Protein AF-A0A7Y4TLS6-F1 (afdb_monomer)

Structure (mmCIF, N/CA/C/O backbone):
data_AF-A0A7Y4TLS6-F1
#
_entry.id   AF-A0A7Y4TLS6-F1
#
loop_
_atom_site.group_PDB
_atom_site.id
_atom_site.type_symbol
_atom_site.label_atom_id
_atom_site.label_alt_id
_atom_site.label_comp_id
_atom_site.label_asym_id
_atom_site.label_entity_id
_atom_site.label_seq_id
_atom_site.pdbx_PDB_ins_code
_atom_site.Cartn_x
_atom_site.Cartn_y
_atom_site.Cartn_z
_atom_site.occupancy
_atom_site.B_iso_or_equiv
_atom_site.auth_seq_id
_atom_site.auth_comp_id
_atom_site.auth_asym_id
_atom_site.auth_atom_id
_atom_site.pdbx_PDB_model_num
ATOM 1 N N . MET A 1 1 ? -43.182 18.518 31.797 1.00 64.38 1 MET A N 1
ATOM 2 C CA . MET A 1 1 ? -42.210 17.496 32.244 1.00 64.38 1 MET A CA 1
ATOM 3 C C . MET A 1 1 ? -40.932 17.680 31.449 1.00 64.38 1 MET A C 1
ATOM 5 O O . MET A 1 1 ? -41.026 18.002 30.272 1.00 64.38 1 MET A O 1
ATOM 9 N N . LYS A 1 2 ? -39.762 17.544 32.078 1.00 85.50 2 LYS A N 1
ATOM 10 C CA . LYS A 1 2 ? -38.478 17.560 31.365 1.00 85.50 2 LYS A CA 1
ATOM 11 C C . LYS A 1 2 ? -38.262 16.171 30.755 1.00 85.50 2 LYS A C 1
ATOM 13 O O . LYS A 1 2 ? -38.400 15.190 31.476 1.00 85.50 2 LYS A O 1
ATOM 18 N N . HIS A 1 3 ? -37.995 16.098 29.454 1.00 92.50 3 HIS A N 1
ATOM 19 C CA . HIS A 1 3 ? -37.703 14.835 28.772 1.00 92.50 3 HIS A CA 1
ATOM 20 C C . HIS A 1 3 ? -36.279 14.361 29.079 1.00 92.50 3 HIS A C 1
ATOM 22 O O . HIS A 1 3 ? -35.430 15.150 29.497 1.00 92.50 3 HIS A O 1
ATOM 28 N N . ILE A 1 4 ? -36.027 13.074 28.852 1.00 92.69 4 ILE A N 1
ATOM 29 C CA . ILE A 1 4 ? -34.686 12.496 28.928 1.00 92.69 4 ILE A CA 1
ATOM 30 C C . ILE A 1 4 ? -33.893 12.943 27.694 1.00 92.69 4 ILE A C 1
ATOM 32 O O . ILE A 1 4 ? -34.395 12.864 26.569 1.00 92.69 4 ILE A O 1
ATOM 36 N N . GLU A 1 5 ? -32.662 13.404 27.913 1.00 93.81 5 GLU A N 1
ATOM 37 C CA . GLU A 1 5 ? -31.720 13.708 26.833 1.00 93.81 5 GLU A CA 1
ATOM 38 C C . GLU A 1 5 ? -31.383 12.434 26.048 1.00 93.81 5 GLU A C 1
ATOM 40 O O . GLU A 1 5 ? -31.286 11.339 26.609 1.00 93.81 5 GLU A O 1
ATOM 45 N N . PHE A 1 6 ? -31.215 12.558 24.735 1.00 91.88 6 PHE A N 1
ATOM 46 C CA . PHE A 1 6 ? -31.038 11.399 23.860 1.00 91.88 6 PHE A CA 1
ATOM 47 C C . PHE A 1 6 ? -29.781 10.591 24.212 1.00 91.88 6 PHE A C 1
ATOM 49 O O . PHE A 1 6 ? -29.827 9.363 24.255 1.00 91.88 6 PHE A O 1
ATOM 56 N N . GLU A 1 7 ? -28.690 11.272 24.547 1.00 94.06 7 GLU A N 1
ATOM 57 C CA . GLU A 1 7 ? -27.412 10.691 24.962 1.00 94.06 7 GLU A CA 1
ATOM 58 C C . GLU A 1 7 ? -27.593 9.770 26.169 1.00 94.06 7 GLU A C 1
ATOM 60 O O . GLU A 1 7 ? -27.036 8.677 26.218 1.00 94.06 7 GLU A O 1
ATOM 65 N N . ARG A 1 8 ? -28.457 10.163 27.109 1.00 92.94 8 ARG A N 1
ATOM 66 C CA . ARG A 1 8 ? -28.734 9.382 28.314 1.00 92.94 8 ARG A CA 1
ATOM 67 C C . ARG A 1 8 ? -29.496 8.094 28.003 1.00 92.94 8 ARG A C 1
ATOM 69 O O . ARG A 1 8 ? -29.277 7.074 28.653 1.00 92.94 8 ARG A O 1
ATOM 76 N N . LEU A 1 9 ? -30.364 8.121 26.988 1.00 92.88 9 LEU A N 1
ATOM 77 C CA . LEU A 1 9 ? -31.009 6.912 26.473 1.00 92.88 9 LEU A CA 1
ATOM 78 C C . LEU A 1 9 ? -29.986 5.993 25.792 1.00 92.88 9 LEU A C 1
ATOM 80 O O . LEU A 1 9 ? -30.060 4.786 25.984 1.00 92.88 9 LEU A O 1
ATOM 84 N N . VAL A 1 10 ? -29.015 6.531 25.049 1.00 93.19 10 VAL A N 1
ATOM 85 C CA . VAL A 1 10 ? -27.941 5.728 24.433 1.00 93.19 10 VAL A CA 1
ATOM 86 C C . VAL A 1 10 ? -27.052 5.078 25.498 1.00 93.19 10 VAL A C 1
ATOM 88 O O . VAL A 1 10 ? -26.819 3.873 25.437 1.00 93.19 10 VAL A O 1
ATOM 91 N N . GLU A 1 11 ? -26.634 5.825 26.524 1.00 93.44 11 GLU A N 1
ATOM 92 C CA . GLU A 1 11 ? -25.827 5.305 27.641 1.00 93.44 11 GLU A CA 1
ATOM 93 C C . GLU A 1 11 ? -26.503 4.127 28.367 1.00 93.44 11 GLU A C 1
ATOM 95 O O . GLU A 1 11 ? -25.822 3.188 28.796 1.00 93.44 11 GLU A O 1
ATOM 100 N N . LYS A 1 12 ? -27.843 4.142 28.466 1.00 91.81 12 LYS A N 1
ATOM 101 C CA . LYS A 1 12 ? -28.637 3.014 28.978 1.00 91.81 12 LYS A CA 1
ATOM 102 C C . LYS A 1 12 ? -28.452 1.756 28.124 1.00 91.81 12 LYS A C 1
ATOM 104 O O . LYS A 1 12 ? -28.185 0.689 28.676 1.00 91.81 12 LYS A O 1
ATOM 109 N N . PHE A 1 13 ? -28.559 1.860 26.797 1.00 90.06 13 PHE A N 1
ATOM 110 C CA . PHE A 1 13 ? -28.392 0.713 25.891 1.00 90.06 13 PHE A CA 1
ATOM 111 C C . PHE A 1 13 ? -26.941 0.215 25.811 1.00 90.06 13 PHE A C 1
ATOM 113 O O . PHE A 1 13 ? -26.718 -0.990 25.711 1.00 90.06 13 PHE A O 1
ATOM 120 N N . GLU A 1 14 ? -25.955 1.103 25.961 1.00 89.19 14 GLU A N 1
ATOM 121 C CA . GLU A 1 14 ? -24.532 0.741 26.063 1.00 89.19 14 GLU A CA 1
ATOM 122 C C . GLU A 1 14 ? -24.141 0.125 27.424 1.00 89.19 14 GLU A C 1
ATOM 124 O O . GLU A 1 14 ? -22.986 -0.257 27.613 1.00 89.19 14 GLU A O 1
ATOM 129 N N . ARG A 1 15 ? -25.078 0.013 28.381 1.00 88.44 15 ARG A N 1
ATOM 130 C CA . ARG A 1 15 ? -24.851 -0.486 29.754 1.00 88.44 15 ARG A CA 1
ATOM 131 C C . ARG A 1 15 ? -23.808 0.323 30.540 1.00 88.44 15 ARG A C 1
ATOM 133 O O . ARG A 1 15 ? -23.025 -0.238 31.304 1.00 88.44 15 ARG A O 1
ATOM 140 N N . ARG A 1 16 ? -23.795 1.647 30.357 1.00 92.00 16 ARG A N 1
ATOM 141 C CA . ARG A 1 16 ? -22.843 2.571 31.014 1.00 92.00 16 ARG A CA 1
ATOM 142 C C . ARG A 1 16 ? -23.422 3.292 32.231 1.00 92.00 16 ARG A C 1
ATOM 144 O O . ARG A 1 16 ? -22.686 3.985 32.926 1.00 92.00 16 ARG A O 1
ATOM 151 N N . LEU A 1 17 ? -24.718 3.127 32.479 1.00 92.75 17 LEU A N 1
ATOM 152 C CA . LEU A 1 17 ? -25.426 3.687 33.627 1.00 92.75 17 LEU A CA 1
ATOM 153 C C . LEU A 1 17 ? -25.441 2.714 34.806 1.00 92.75 17 LEU A C 1
ATOM 155 O O . LEU A 1 17 ? -25.486 1.498 34.615 1.00 92.75 17 LEU A O 1
ATOM 159 N N . SER A 1 18 ? -25.463 3.258 36.021 1.00 94.25 18 SER A N 1
ATOM 160 C CA . SER A 1 18 ? -25.713 2.485 37.239 1.00 94.25 18 SER A CA 1
ATOM 161 C C . SER A 1 18 ? -27.153 1.957 37.297 1.00 94.25 18 SER A C 1
ATOM 163 O O . SER A 1 18 ? -28.055 2.467 36.628 1.00 94.25 18 SER A O 1
ATOM 165 N N . ASP A 1 19 ? -27.397 0.953 38.141 1.00 91.88 19 ASP A N 1
ATOM 166 C CA . ASP A 1 19 ? -28.737 0.376 38.332 1.00 91.88 19 ASP A CA 1
ATOM 167 C C . ASP A 1 19 ? -29.761 1.416 38.811 1.00 91.88 19 ASP A C 1
ATOM 169 O O . ASP A 1 19 ? -30.921 1.388 38.399 1.00 91.88 19 ASP A O 1
ATOM 173 N N . GLN A 1 20 ? -29.321 2.374 39.634 1.00 92.19 20 GLN A N 1
ATOM 174 C CA . GLN A 1 20 ? -30.164 3.467 40.110 1.00 92.19 20 GLN A CA 1
ATOM 175 C C . GLN A 1 20 ? -30.588 4.392 38.960 1.00 92.19 20 GLN A C 1
ATOM 177 O O . GLN A 1 20 ? -31.776 4.652 38.784 1.00 92.19 20 GLN A O 1
ATOM 182 N N . GLU A 1 21 ? -29.635 4.848 38.144 1.00 92.44 21 GLU A N 1
ATOM 183 C CA . GLU A 1 21 ? -2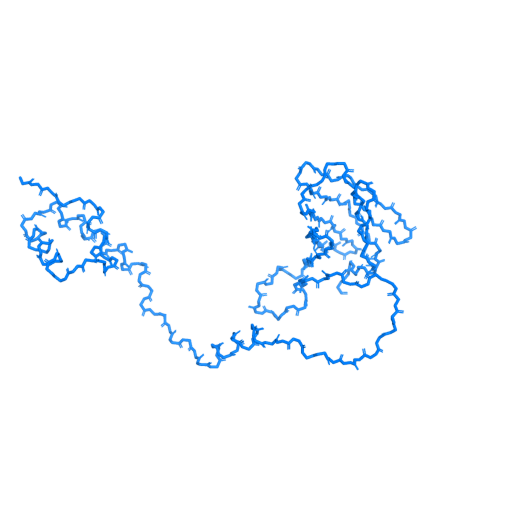9.907 5.723 36.993 1.00 92.44 21 GLU A CA 1
ATOM 184 C C . GLU A 1 21 ? -30.781 5.021 35.943 1.00 92.44 21 GLU A C 1
ATOM 186 O O . GLU A 1 21 ? -31.657 5.637 35.335 1.00 92.44 21 GLU A O 1
ATOM 191 N N . ASN A 1 22 ? -30.585 3.713 35.757 1.00 92.44 22 ASN A N 1
ATOM 192 C CA . ASN A 1 22 ? -31.433 2.902 34.891 1.00 92.44 22 ASN A CA 1
ATOM 193 C C . ASN A 1 22 ? -32.883 2.864 35.374 1.00 92.44 22 ASN A C 1
ATOM 195 O O . ASN A 1 22 ? -33.785 3.039 34.551 1.00 92.44 22 ASN A O 1
ATOM 199 N N . GLY A 1 23 ? -33.094 2.676 36.681 1.00 91.81 23 GLY A N 1
ATOM 200 C CA . GLY A 1 23 ? -34.421 2.663 37.291 1.00 91.81 23 GLY A CA 1
ATOM 201 C C . GLY A 1 23 ? -35.148 4.004 37.169 1.00 91.81 23 GLY A C 1
ATOM 202 O O . GLY A 1 23 ? -36.343 4.027 36.879 1.00 91.81 23 GLY A O 1
ATOM 203 N N . GLU A 1 24 ? -34.434 5.124 37.314 1.00 93.75 24 GLU A N 1
ATOM 204 C CA . GLU A 1 24 ? -34.998 6.471 37.126 1.00 93.75 24 GLU A CA 1
ATOM 205 C C . GLU A 1 24 ? -35.467 6.704 35.680 1.00 93.75 24 GLU A C 1
ATOM 207 O O . GLU A 1 24 ? -36.546 7.256 35.445 1.00 93.75 24 GLU A O 1
ATOM 212 N N . ILE A 1 25 ? -34.688 6.237 34.701 1.00 94.38 25 ILE A N 1
ATOM 213 C CA . ILE A 1 25 ? -35.050 6.309 33.280 1.00 94.38 25 ILE A CA 1
ATOM 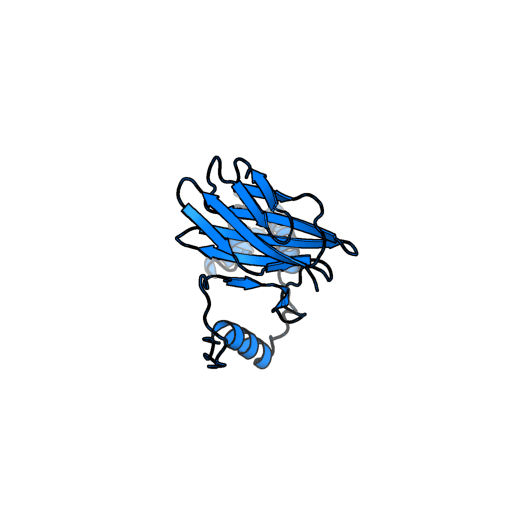214 C C . ILE A 1 25 ? -36.259 5.420 32.970 1.00 94.38 25 ILE A C 1
ATOM 216 O O . ILE A 1 25 ? -37.163 5.862 32.261 1.00 94.38 25 ILE A O 1
ATOM 220 N N . ASP A 1 26 ? -36.306 4.201 33.510 1.00 94.50 26 ASP A N 1
ATOM 221 C CA . ASP A 1 26 ? -37.420 3.270 33.284 1.00 94.50 26 ASP A CA 1
ATOM 222 C C . ASP A 1 26 ? -38.729 3.793 33.885 1.00 94.50 26 ASP A C 1
ATOM 224 O O . ASP A 1 26 ? -39.773 3.742 33.231 1.00 94.50 26 ASP A O 1
ATOM 228 N N . ALA A 1 27 ? -38.666 4.378 35.085 1.00 94.31 27 ALA A N 1
ATOM 229 C CA . ALA A 1 27 ? -39.810 5.035 35.709 1.00 94.31 27 ALA A CA 1
ATOM 230 C C . ALA A 1 27 ? -40.333 6.197 34.849 1.00 94.31 27 ALA A C 1
ATOM 232 O O . ALA A 1 27 ? -41.534 6.307 34.612 1.00 94.31 27 ALA A O 1
ATOM 233 N N . HIS A 1 28 ? -39.439 7.030 34.308 1.00 94.81 28 HIS A N 1
ATOM 234 C CA . HIS A 1 28 ? -39.843 8.128 33.431 1.00 94.81 28 HIS A CA 1
ATOM 235 C C . HIS A 1 28 ? -40.432 7.639 32.099 1.00 94.81 28 HIS A C 1
ATOM 237 O O . HIS A 1 28 ? -41.414 8.201 31.619 1.00 94.81 28 HIS A O 1
ATOM 243 N N . ILE A 1 29 ? -39.850 6.606 31.482 1.00 95.56 29 ILE A N 1
ATOM 244 C CA . ILE A 1 29 ? -40.359 6.022 30.231 1.00 95.56 29 ILE A CA 1
ATOM 245 C C . ILE A 1 29 ? -41.771 5.453 30.422 1.00 95.56 29 ILE A C 1
ATOM 247 O O . ILE A 1 29 ? -42.602 5.594 29.525 1.00 95.56 29 ILE A O 1
ATOM 251 N N . ALA A 1 30 ? -42.064 4.866 31.586 1.00 94.19 30 ALA A N 1
ATOM 252 C CA . ALA A 1 30 ? -43.397 4.362 31.909 1.00 94.19 30 ALA A CA 1
ATOM 253 C C . ALA A 1 30 ? -44.468 5.471 31.954 1.00 94.19 30 ALA A C 1
ATOM 255 O O . ALA A 1 30 ? -45.638 5.209 31.679 1.00 94.19 30 ALA A O 1
ATOM 256 N N . GLU A 1 31 ? -44.072 6.709 32.264 1.00 94.75 31 GLU A N 1
ATOM 257 C CA . GLU A 1 31 ? -44.973 7.861 32.389 1.00 94.75 31 GLU A CA 1
ATOM 258 C C . GLU A 1 31 ? -44.961 8.792 31.161 1.00 94.75 31 GLU A C 1
ATOM 260 O O . GLU A 1 31 ? -45.908 9.554 30.953 1.00 94.75 31 GLU A O 1
ATOM 265 N N . CYS A 1 32 ? -43.915 8.750 30.326 1.00 96.06 32 CYS A N 1
ATOM 266 C CA . CYS A 1 32 ? -43.735 9.645 29.182 1.00 96.06 32 CYS A CA 1
ATOM 267 C C . CYS A 1 32 ? -43.746 8.893 27.841 1.00 96.06 32 CYS A C 1
ATOM 269 O O . CYS A 1 32 ? -42.750 8.285 27.438 1.00 96.06 32 CYS A O 1
ATOM 271 N N . SER A 1 33 ? -44.844 9.034 27.089 1.00 93.44 33 SER A N 1
ATOM 272 C CA . SER A 1 33 ? -45.032 8.409 25.769 1.00 93.44 33 SER A CA 1
ATOM 273 C C . SER A 1 33 ? -43.924 8.743 24.768 1.00 93.44 33 SER A C 1
ATOM 275 O O . SER A 1 33 ? -43.478 7.871 24.026 1.00 93.44 33 SER A O 1
ATOM 277 N N . ASP A 1 34 ? -43.446 9.988 24.757 1.00 93.38 34 ASP A N 1
ATOM 278 C CA . ASP A 1 34 ? -42.450 10.446 23.782 1.00 93.38 34 ASP A CA 1
ATOM 279 C C . ASP A 1 34 ? -41.080 9.810 24.038 1.00 93.38 34 ASP A C 1
ATOM 281 O O . ASP A 1 34 ? -40.394 9.380 23.106 1.00 93.38 34 ASP A O 1
ATOM 285 N N . CYS A 1 35 ? -40.692 9.713 25.312 1.00 94.81 35 CYS A N 1
ATOM 286 C CA . CYS A 1 35 ? -39.481 9.014 25.730 1.00 94.81 35 CYS A CA 1
ATOM 287 C C . CYS A 1 35 ? -39.611 7.504 25.489 1.00 94.81 35 CYS A C 1
ATOM 289 O O . CYS A 1 35 ? -38.646 6.887 25.039 1.00 94.81 35 CYS A O 1
ATOM 291 N N . GLY A 1 36 ? -40.804 6.930 25.681 1.00 94.06 36 GLY A N 1
ATOM 292 C CA . GLY A 1 36 ? -41.096 5.538 25.336 1.00 94.06 36 GLY A CA 1
ATOM 293 C C . GLY A 1 36 ? -40.934 5.234 23.848 1.00 94.06 36 GLY A C 1
ATOM 294 O O . GLY A 1 36 ? -40.255 4.275 23.494 1.00 94.06 36 GLY A O 1
ATOM 295 N N . ILE A 1 37 ? -41.454 6.088 22.961 1.00 94.44 37 ILE A N 1
ATOM 296 C CA . ILE A 1 37 ? -41.288 5.924 21.506 1.00 94.44 37 ILE A CA 1
ATOM 297 C C . ILE A 1 37 ? -39.807 6.009 21.108 1.00 94.44 37 ILE A C 1
ATOM 299 O O . ILE A 1 37 ? -39.338 5.210 20.295 1.00 94.44 37 ILE A O 1
ATOM 303 N N . LYS A 1 38 ? -39.052 6.967 21.663 1.00 93.19 38 LYS A N 1
ATOM 304 C CA . LYS A 1 38 ? -37.608 7.099 21.392 1.00 93.19 38 LYS A CA 1
ATOM 305 C C . LYS A 1 38 ? -36.819 5.891 21.901 1.00 93.19 38 LYS A C 1
ATOM 307 O O . LYS A 1 38 ? -35.953 5.394 21.187 1.00 93.19 38 LYS A O 1
ATOM 312 N N . SER A 1 39 ? -37.139 5.411 23.101 1.00 94.25 39 SER A N 1
ATOM 313 C CA . SER A 1 39 ? -36.513 4.229 23.696 1.00 94.25 39 SER A CA 1
ATOM 314 C C . SER A 1 39 ? -36.799 2.964 22.884 1.00 94.25 39 SER A C 1
ATOM 316 O O . SER A 1 39 ? -35.869 2.216 22.603 1.00 94.25 39 SER A O 1
ATOM 318 N N . ALA A 1 40 ? -38.034 2.768 22.410 1.00 93.31 40 ALA A N 1
ATOM 319 C CA . ALA A 1 40 ? -38.391 1.632 21.558 1.00 93.31 40 ALA A CA 1
ATOM 320 C C . ALA A 1 40 ? -37.593 1.619 20.242 1.00 93.31 40 ALA A C 1
ATOM 322 O O . ALA A 1 40 ? -37.026 0.596 19.875 1.00 93.31 40 ALA A O 1
ATOM 323 N N . LYS A 1 41 ? -37.451 2.775 19.577 1.00 92.31 41 LYS A N 1
ATOM 324 C CA . LYS A 1 41 ? -36.628 2.890 18.357 1.00 92.31 41 LYS A CA 1
ATOM 325 C C . LYS A 1 41 ? -35.156 2.557 18.600 1.00 92.31 41 LYS A C 1
ATOM 327 O O . LYS A 1 41 ? -34.518 1.941 17.751 1.00 92.31 41 LYS A O 1
ATOM 332 N N . LEU A 1 42 ? -34.611 2.986 19.739 1.00 91.88 42 LEU A N 1
ATOM 333 C CA . LEU A 1 42 ? -33.250 2.627 20.138 1.00 91.88 42 LEU A CA 1
ATOM 334 C C . LEU A 1 42 ? -33.142 1.127 20.432 1.00 91.88 42 LEU A C 1
ATOM 336 O O . LEU A 1 42 ? -32.184 0.507 19.989 1.00 91.88 42 LEU A O 1
ATOM 340 N N . ALA A 1 43 ? -34.132 0.530 21.099 1.00 90.12 43 ALA A N 1
ATOM 341 C CA . ALA A 1 43 ? -34.162 -0.908 21.347 1.00 90.12 43 ALA A CA 1
ATOM 342 C C . ALA A 1 43 ? -34.131 -1.716 20.044 1.00 90.12 43 ALA A C 1
ATOM 344 O O . ALA A 1 43 ? -33.343 -2.652 19.942 1.00 90.12 43 ALA A O 1
ATOM 345 N N . A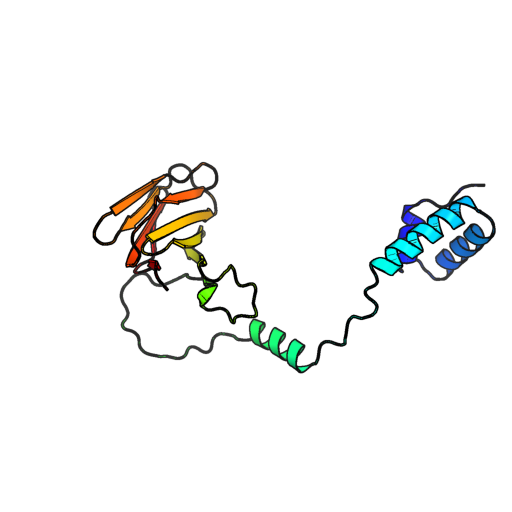SP A 1 44 ? -34.913 -1.316 19.039 1.00 87.69 44 ASP A N 1
ATOM 346 C CA . ASP A 1 44 ? -34.918 -1.957 17.719 1.00 87.69 44 ASP A CA 1
ATOM 347 C C . ASP A 1 44 ? -33.554 -1.836 17.021 1.00 87.69 44 ASP A C 1
ATOM 349 O O . ASP A 1 44 ? -33.029 -2.816 16.489 1.00 87.69 44 ASP A O 1
ATOM 353 N N . PHE A 1 45 ? -32.941 -0.647 17.059 1.00 87.12 45 PHE A N 1
ATOM 354 C CA . PHE A 1 45 ? -31.609 -0.419 16.492 1.00 87.12 45 PHE A CA 1
ATOM 355 C C . PHE A 1 45 ? -30.538 -1.276 17.180 1.00 87.12 45 PHE A C 1
ATOM 357 O O . PHE A 1 45 ? -29.763 -1.964 16.512 1.00 87.12 45 PHE A O 1
ATOM 364 N N . PHE A 1 46 ? -30.512 -1.280 18.515 1.00 85.12 46 PHE A N 1
ATOM 365 C CA . PHE A 1 46 ? -29.539 -2.060 19.272 1.00 85.12 46 PHE A CA 1
ATOM 366 C C . PHE A 1 46 ? -29.770 -3.563 19.118 1.00 85.12 46 PHE A C 1
ATOM 368 O O . PHE A 1 46 ? -28.795 -4.300 19.016 1.00 85.12 46 PHE A O 1
ATOM 375 N N . ALA A 1 47 ? -31.019 -4.020 19.003 1.00 82.25 47 ALA A N 1
ATOM 376 C CA . ALA A 1 47 ? -31.334 -5.414 18.700 1.00 82.25 47 ALA A CA 1
ATOM 377 C C . ALA A 1 47 ? -30.804 -5.862 17.327 1.00 82.25 47 ALA A C 1
ATOM 379 O O . ALA A 1 47 ? -30.446 -7.025 17.177 1.00 82.25 47 ALA A O 1
ATOM 380 N N . TYR A 1 48 ? -30.718 -4.955 16.346 1.00 76.06 48 TYR A N 1
ATOM 381 C CA . TYR A 1 48 ? -30.097 -5.239 15.048 1.00 76.06 48 TYR A CA 1
ATOM 382 C C . TYR A 1 48 ? -28.561 -5.284 15.126 1.00 76.06 48 TYR A C 1
ATOM 384 O O . TYR A 1 48 ? -27.923 -6.040 14.397 1.00 76.06 48 TYR A O 1
ATOM 392 N N . SER A 1 49 ? -27.958 -4.479 16.007 1.00 72.56 49 SER A N 1
ATOM 393 C CA . SER A 1 49 ? -26.501 -4.457 16.227 1.00 72.56 49 SER A CA 1
ATOM 394 C C . SER A 1 49 ? -25.993 -5.568 17.150 1.00 72.56 49 SER A C 1
ATOM 396 O O . SER A 1 49 ? -24.830 -5.960 17.071 1.00 72.56 49 SER A O 1
ATOM 398 N N . ASP A 1 50 ? -26.859 -6.071 18.030 1.00 68.25 50 ASP A N 1
ATOM 399 C CA . ASP A 1 50 ? -26.573 -7.164 18.947 1.00 68.25 50 ASP A CA 1
ATOM 400 C C . ASP A 1 50 ? -26.641 -8.466 18.143 1.00 68.25 50 ASP A C 1
ATOM 402 O O . ASP A 1 50 ? -27.687 -9.106 18.024 1.00 68.25 50 ASP A O 1
ATOM 406 N N . ILE A 1 51 ? -25.519 -8.817 17.510 1.00 60.81 51 ILE A N 1
ATOM 407 C CA . ILE A 1 51 ? -25.328 -10.091 16.814 1.00 60.81 51 ILE A CA 1
ATOM 408 C C . ILE A 1 51 ? -25.380 -11.192 17.885 1.00 60.81 51 ILE A C 1
ATOM 410 O O . ILE A 1 51 ? -24.362 -11.614 18.428 1.00 60.81 51 ILE A O 1
ATOM 414 N N . LYS A 1 52 ? -26.593 -11.629 18.232 1.00 57.47 52 LYS A N 1
ATOM 415 C CA . LYS A 1 52 ? -26.847 -12.631 19.280 1.00 57.47 52 LYS A CA 1
ATOM 416 C C . LYS A 1 52 ? -26.321 -14.026 18.938 1.00 57.47 52 LYS A C 1
ATOM 418 O O . LYS A 1 52 ? -26.175 -14.840 19.843 1.00 57.47 52 LYS A O 1
ATOM 423 N N . ASP A 1 53 ? -25.956 -14.253 17.680 1.00 54.62 53 ASP A N 1
ATOM 424 C CA . ASP A 1 53 ? -25.364 -15.496 17.182 1.00 54.62 53 ASP A CA 1
ATOM 425 C C . ASP A 1 53 ? -23.879 -15.333 16.840 1.00 54.62 53 ASP A C 1
ATOM 427 O O . ASP A 1 53 ? -23.393 -15.791 15.806 1.00 54.62 53 ASP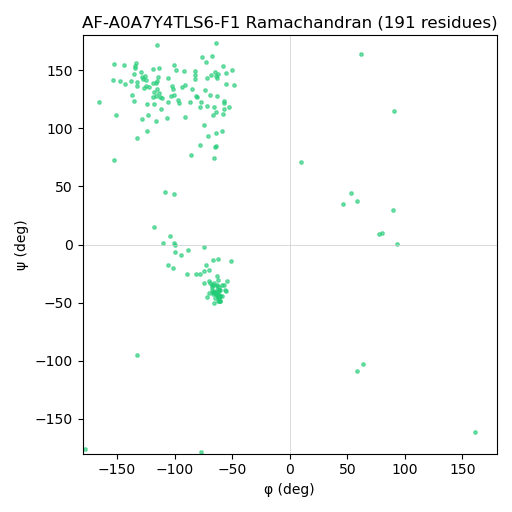 A O 1
ATOM 431 N N . LEU A 1 54 ? -23.111 -14.684 17.717 1.00 58.00 54 LEU A N 1
ATOM 432 C CA . LEU A 1 54 ? -21.670 -14.909 17.709 1.00 58.00 54 LEU A CA 1
ATOM 433 C C . LEU A 1 54 ? -21.420 -16.316 18.258 1.00 58.00 54 LEU A C 1
ATOM 435 O O . LEU A 1 54 ? -21.334 -16.528 19.471 1.00 58.00 54 LEU A O 1
ATOM 439 N N . GLU A 1 55 ? -21.336 -17.292 17.351 1.00 61.44 55 GLU A N 1
ATOM 440 C CA . GLU A 1 55 ? -20.856 -18.629 17.681 1.00 61.44 55 GLU A CA 1
ATOM 441 C C . GLU A 1 55 ? -19.553 -18.514 18.479 1.00 61.44 55 GLU A C 1
ATOM 443 O O . GLU A 1 55 ? -18.667 -17.707 18.171 1.00 61.44 55 GLU A O 1
ATOM 448 N N . ARG A 1 56 ? -19.421 -19.331 19.531 1.00 56.34 56 ARG A N 1
ATOM 449 C CA . ARG A 1 56 ? -18.155 -19.421 20.257 1.00 56.34 56 ARG A CA 1
ATOM 450 C C . ARG A 1 56 ? -17.079 -19.832 19.267 1.00 56.34 56 ARG A C 1
ATOM 452 O O . ARG A 1 56 ? -17.070 -20.974 18.814 1.00 56.34 56 ARG A O 1
ATOM 459 N N . VAL A 1 57 ? -16.154 -18.914 18.997 1.00 61.78 57 VAL A N 1
ATOM 460 C CA . VAL A 1 57 ? -14.974 -19.192 18.182 1.00 61.78 57 VAL A CA 1
ATOM 461 C C . VAL A 1 57 ? -14.280 -20.422 18.778 1.00 61.78 57 VAL A C 1
ATOM 463 O O . VAL A 1 57 ? -13.892 -20.386 19.954 1.00 61.78 57 VAL A O 1
ATOM 466 N N . PRO A 1 58 ? -14.159 -21.533 18.027 1.00 77.19 58 PRO A N 1
ATOM 467 C CA . PRO A 1 58 ? -13.525 -22.737 18.535 1.00 77.19 58 PRO A CA 1
ATOM 468 C C . PRO A 1 58 ? -12.120 -22.412 19.034 1.00 77.19 58 PRO A C 1
ATOM 470 O O . PRO A 1 58 ? -11.377 -21.692 18.369 1.00 77.19 58 PRO A O 1
ATOM 473 N N . GLN A 1 59 ? -11.721 -22.966 20.182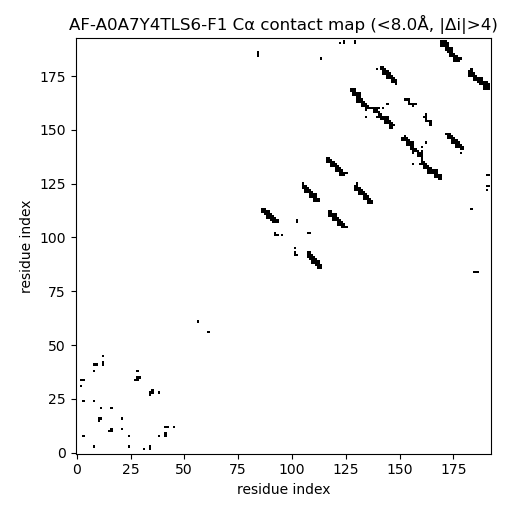 1.00 71.12 59 GLN A N 1
ATOM 474 C CA . GLN A 1 59 ? -10.405 -22.673 20.768 1.00 71.12 59 GLN A CA 1
ATOM 475 C C . GLN A 1 59 ? -9.249 -22.929 19.793 1.00 71.12 59 GLN A C 1
ATOM 477 O O . GLN A 1 59 ? -8.252 -22.217 19.839 1.00 71.12 59 GLN A O 1
ATOM 482 N N . ALA A 1 60 ? -9.396 -23.895 18.883 1.00 70.56 60 ALA A N 1
ATOM 483 C CA . ALA A 1 60 ? -8.423 -24.166 17.830 1.00 70.56 60 ALA A CA 1
ATOM 484 C C . ALA A 1 60 ? -8.249 -22.989 16.850 1.00 70.56 60 ALA A C 1
ATOM 486 O O . ALA A 1 60 ? -7.133 -22.728 16.413 1.00 70.56 60 ALA A O 1
ATOM 487 N N . VAL A 1 61 ? -9.319 -22.246 16.547 1.00 69.44 61 VAL A N 1
ATOM 488 C CA . VAL A 1 61 ? -9.276 -21.049 15.692 1.00 69.44 61 VAL A CA 1
ATOM 489 C C . VAL A 1 61 ? -8.589 -19.904 16.433 1.00 69.44 61 VAL A C 1
ATOM 491 O O . VAL A 1 61 ? -7.677 -19.291 15.890 1.00 69.44 61 VAL A O 1
ATOM 494 N N . THR A 1 62 ? -8.929 -19.676 17.706 1.00 73.81 62 THR A N 1
ATOM 495 C CA . THR A 1 62 ? -8.255 -18.666 18.541 1.00 73.81 62 THR A CA 1
ATOM 496 C C . THR A 1 62 ? -6.767 -18.977 18.714 1.00 73.81 62 THR A C 1
ATOM 498 O O . THR A 1 62 ? -5.929 -18.091 18.573 1.00 73.81 62 THR A O 1
ATOM 501 N N . ALA A 1 63 ? -6.419 -20.241 18.969 1.00 69.44 63 ALA A N 1
ATOM 502 C CA . ALA A 1 63 ? -5.034 -20.695 19.062 1.00 69.44 63 ALA A CA 1
ATOM 503 C C . ALA A 1 63 ? -4.304 -20.602 17.714 1.00 69.44 63 ALA A C 1
ATOM 505 O O . ALA A 1 63 ? -3.122 -20.276 17.688 1.00 69.44 63 ALA A O 1
ATOM 506 N N . GLY A 1 64 ? -4.995 -20.846 16.597 1.00 67.75 64 GLY A N 1
ATOM 507 C CA . GLY A 1 64 ? -4.471 -20.649 15.246 1.00 67.75 64 GLY A CA 1
ATOM 508 C C . GLY A 1 64 ? -4.124 -19.187 14.975 1.00 67.75 64 GLY A C 1
ATOM 509 O O . GLY A 1 64 ? -3.001 -18.895 14.579 1.00 67.75 64 GLY A O 1
ATOM 510 N N . ILE A 1 65 ? -5.043 -18.271 15.288 1.00 68.06 65 ILE A N 1
ATOM 511 C CA . ILE A 1 65 ? -4.831 -16.822 15.164 1.00 68.06 65 ILE A CA 1
ATOM 512 C C . ILE A 1 65 ? -3.668 -16.378 16.056 1.00 68.06 65 ILE A C 1
ATOM 514 O O . ILE A 1 65 ? -2.744 -15.720 15.587 1.00 68.06 65 ILE A O 1
ATOM 518 N N . LEU A 1 66 ? -3.652 -16.789 17.327 1.00 71.69 66 LEU A N 1
ATOM 519 C CA . LEU A 1 66 ? -2.544 -16.471 18.229 1.00 71.69 66 LEU A CA 1
ATOM 520 C C . LEU A 1 66 ? -1.217 -17.048 17.727 1.00 71.69 66 LEU A C 1
ATOM 522 O O . LEU A 1 66 ? -0.215 -16.349 17.788 1.00 71.69 66 LEU A O 1
ATOM 526 N N . ASN A 1 67 ? -1.199 -18.260 17.169 1.00 67.94 67 ASN A N 1
ATOM 527 C CA . ASN A 1 67 ? -0.002 -18.847 16.567 1.00 67.94 67 ASN A CA 1
ATOM 528 C C . ASN A 1 67 ? 0.472 -18.087 15.325 1.00 67.94 67 ASN A C 1
ATOM 530 O O . ASN A 1 67 ? 1.676 -18.017 15.112 1.00 67.94 67 ASN A O 1
ATOM 534 N N . ILE A 1 68 ? -0.418 -17.502 14.520 1.00 65.00 68 ILE A N 1
ATOM 535 C CA . ILE A 1 68 ? -0.023 -16.645 13.390 1.00 65.00 68 ILE A CA 1
ATOM 536 C C . ILE A 1 68 ? 0.739 -15.417 13.908 1.00 65.00 68 ILE A C 1
ATOM 538 O O . ILE A 1 68 ? 1.825 -15.123 13.418 1.00 65.00 68 ILE A O 1
ATOM 542 N N . TYR A 1 69 ? 0.245 -14.769 14.966 1.00 60.41 69 TYR A N 1
ATOM 543 C CA . TYR A 1 69 ? 0.905 -13.600 15.563 1.00 60.41 69 TYR A CA 1
ATOM 544 C C . TYR A 1 69 ? 2.112 -13.942 16.458 1.00 60.41 69 TYR A C 1
ATOM 546 O O . TYR A 1 69 ? 3.002 -13.113 16.639 1.00 60.41 69 TYR A O 1
ATOM 554 N N . GLN A 1 70 ? 2.160 -15.148 17.030 1.00 54.22 70 GLN A N 1
ATOM 555 C CA . GLN A 1 70 ? 3.241 -15.620 17.907 1.00 54.22 70 GLN A CA 1
ATOM 556 C C . GLN A 1 70 ? 4.325 -16.408 17.169 1.00 54.22 70 GLN A C 1
ATOM 558 O O . GLN A 1 70 ? 5.371 -16.691 17.762 1.00 54.22 70 GLN A O 1
ATOM 563 N N . ARG A 1 71 ? 4.123 -16.744 15.887 1.00 48.12 71 ARG A N 1
ATOM 564 C CA . ARG A 1 71 ? 5.171 -17.271 15.006 1.00 48.12 71 ARG A CA 1
ATOM 565 C C . ARG A 1 71 ? 6.237 -16.199 14.820 1.00 48.12 71 ARG A C 1
ATOM 567 O O . ARG A 1 71 ? 6.284 -15.470 13.837 1.00 48.12 71 ARG A O 1
ATOM 574 N N . ARG A 1 72 ? 7.166 -16.153 15.771 1.00 45.31 72 ARG A N 1
ATOM 575 C CA . ARG A 1 72 ? 8.518 -15.685 15.507 1.00 45.31 72 ARG A CA 1
ATOM 576 C C . ARG A 1 72 ? 9.045 -16.586 14.386 1.00 45.31 72 ARG A C 1
ATOM 578 O O . ARG A 1 72 ? 9.018 -17.805 14.578 1.00 45.31 72 ARG A O 1
ATOM 585 N N . PRO A 1 73 ? 9.460 -16.048 13.230 1.00 45.75 73 PRO A N 1
ATOM 586 C CA . PRO A 1 73 ? 9.946 -16.884 12.147 1.00 45.75 73 PRO A CA 1
ATOM 587 C C . PRO A 1 73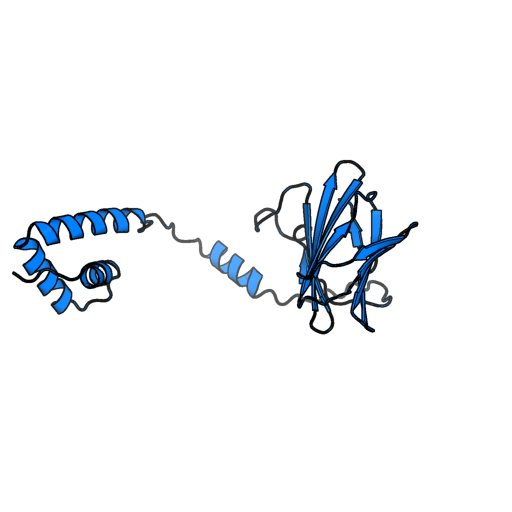 ? 11.116 -17.708 12.681 1.00 45.75 73 PRO A C 1
ATOM 589 O O . PRO A 1 73 ? 12.133 -17.167 13.123 1.00 45.75 73 PRO A O 1
ATOM 592 N N . VAL A 1 74 ? 10.943 -19.029 12.700 1.00 45.59 74 VAL A N 1
ATOM 593 C CA . VAL A 1 74 ? 12.061 -19.944 12.886 1.00 45.59 74 VAL A CA 1
ATOM 594 C C . VAL A 1 74 ? 12.898 -19.774 11.630 1.00 45.59 74 VAL A C 1
ATOM 596 O O . VAL A 1 74 ? 12.442 -20.104 10.539 1.00 45.59 74 VAL A O 1
ATOM 599 N N . ARG A 1 75 ? 14.091 -19.190 11.778 1.00 42.31 75 ARG A N 1
ATOM 600 C CA . ARG A 1 75 ? 15.097 -19.164 10.718 1.00 42.31 75 ARG A CA 1
ATOM 601 C C . ARG A 1 75 ? 15.416 -20.611 10.352 1.00 42.31 75 ARG A C 1
ATOM 603 O O . ARG A 1 75 ? 16.172 -21.281 11.046 1.00 42.31 75 ARG A O 1
ATOM 610 N N . THR A 1 76 ? 14.796 -21.112 9.294 1.00 37.53 76 THR A N 1
ATOM 611 C CA . THR A 1 76 ? 15.305 -22.270 8.569 1.00 37.53 76 THR A CA 1
ATOM 612 C C . THR A 1 76 ? 16.500 -21.786 7.769 1.00 37.53 76 THR A C 1
ATOM 614 O O . THR A 1 76 ? 16.334 -21.119 6.749 1.00 37.53 76 THR A O 1
ATOM 617 N N . ASP A 1 77 ? 17.695 -22.096 8.267 1.00 36.25 77 ASP A N 1
ATOM 618 C CA . ASP A 1 77 ? 18.966 -21.910 7.572 1.00 36.25 77 ASP A CA 1
ATOM 619 C C . ASP A 1 77 ? 19.019 -22.843 6.348 1.00 36.25 77 ASP A C 1
ATOM 621 O O . ASP A 1 77 ? 19.674 -23.883 6.347 1.00 36.25 77 ASP A O 1
ATOM 625 N N . ILE A 1 78 ? 18.281 -22.499 5.293 1.00 39.66 78 ILE A N 1
ATOM 626 C CA . ILE A 1 78 ? 18.525 -23.030 3.954 1.00 39.66 78 ILE A CA 1
ATOM 627 C C . ILE A 1 78 ? 19.483 -22.042 3.298 1.00 39.66 78 ILE A C 1
ATOM 629 O O . ILE A 1 78 ? 19.129 -20.897 3.025 1.00 39.66 78 ILE A O 1
ATOM 633 N N . ALA A 1 79 ? 20.725 -22.482 3.108 1.00 37.28 79 ALA A N 1
ATOM 634 C CA . ALA A 1 79 ? 21.789 -21.699 2.503 1.00 37.28 79 ALA A CA 1
ATOM 635 C C . ALA A 1 79 ? 21.449 -21.362 1.040 1.00 37.28 79 ALA A C 1
ATOM 637 O O . ALA A 1 79 ? 21.681 -22.160 0.133 1.00 37.28 79 ALA A O 1
ATOM 638 N N . VAL A 1 80 ? 20.899 -20.169 0.825 1.00 39.41 80 VAL A N 1
ATOM 639 C CA . VAL A 1 80 ? 20.788 -19.523 -0.487 1.00 39.41 80 VAL A CA 1
ATOM 640 C C . VAL A 1 80 ? 22.008 -18.602 -0.659 1.00 39.41 80 VAL A C 1
ATOM 642 O O . VAL A 1 80 ? 22.378 -17.920 0.302 1.00 39.41 80 VAL A O 1
ATOM 645 N N . PRO A 1 81 ? 22.687 -18.590 -1.825 1.00 34.19 81 PRO A N 1
ATOM 646 C CA . PRO A 1 81 ? 23.904 -17.806 -2.021 1.00 34.19 81 PRO A CA 1
ATOM 647 C C . PRO A 1 81 ? 23.621 -16.308 -1.876 1.00 34.19 81 PRO A C 1
ATOM 649 O O . PRO A 1 81 ? 22.726 -15.773 -2.524 1.00 34.19 81 PRO A O 1
ATOM 652 N N . GLN A 1 82 ? 24.402 -15.649 -1.022 1.00 39.84 82 GLN A N 1
ATOM 653 C CA . GLN A 1 82 ? 24.318 -14.220 -0.734 1.00 39.84 82 GLN A CA 1
ATOM 654 C C . GLN A 1 82 ? 24.843 -13.394 -1.917 1.00 39.84 82 GLN A C 1
ATOM 656 O O . GLN A 1 82 ? 26.023 -13.477 -2.260 1.00 39.84 82 GLN A O 1
ATOM 661 N N . THR A 1 83 ? 23.984 -12.555 -2.492 1.00 35.28 83 THR A N 1
ATOM 662 C CA . THR A 1 83 ? 24.345 -11.462 -3.411 1.00 35.28 83 THR A CA 1
ATOM 663 C C . THR A 1 83 ? 23.557 -10.211 -3.007 1.00 35.28 83 THR A C 1
ATOM 665 O O . THR A 1 83 ? 22.490 -10.335 -2.420 1.00 35.28 83 THR A O 1
ATOM 668 N N . GLY A 1 84 ? 24.162 -9.034 -3.184 1.00 32.50 84 GLY A N 1
ATOM 669 C CA . GLY A 1 84 ? 23.835 -7.768 -2.511 1.00 32.50 84 GLY A CA 1
ATOM 670 C C . GLY A 1 84 ? 22.367 -7.321 -2.518 1.00 32.50 84 GLY A C 1
ATOM 671 O O . GLY A 1 84 ? 21.633 -7.582 -3.455 1.00 32.50 84 GLY A O 1
ATOM 672 N N . GLY A 1 85 ? 21.977 -6.592 -1.464 1.00 38.91 85 GLY A N 1
ATOM 673 C CA . GLY A 1 85 ? 20.732 -5.813 -1.426 1.00 38.91 85 GLY A CA 1
ATOM 674 C C . GLY A 1 85 ? 19.483 -6.530 -0.904 1.00 38.91 85 GLY A C 1
ATOM 675 O O . GLY A 1 85 ? 18.383 -6.199 -1.326 1.00 38.91 85 GLY A O 1
ATOM 676 N N . HIS A 1 86 ? 19.615 -7.503 -0.000 1.00 48.59 86 HIS A N 1
ATOM 677 C CA . HIS A 1 86 ? 18.464 -8.011 0.752 1.00 48.59 86 HIS A CA 1
ATOM 678 C C . HIS A 1 86 ? 17.992 -6.994 1.803 1.00 48.59 86 HIS A C 1
ATOM 680 O O . HIS A 1 86 ? 18.783 -6.182 2.280 1.00 48.59 86 HIS A O 1
ATOM 686 N N . ASP A 1 87 ? 16.724 -7.136 2.194 1.00 54.91 87 ASP A N 1
ATOM 687 C CA . ASP A 1 87 ? 15.993 -6.400 3.234 1.00 54.91 87 ASP A CA 1
ATOM 688 C C . ASP A 1 87 ? 15.307 -5.164 2.615 1.00 54.91 87 ASP A C 1
ATOM 690 O O . ASP A 1 87 ? 15.988 -4.284 2.109 1.00 54.91 87 ASP A O 1
ATOM 694 N N . PHE A 1 88 ? 13.972 -5.012 2.546 1.00 68.56 88 PHE A N 1
ATOM 695 C CA . PHE A 1 88 ? 12.956 -5.374 3.536 1.00 68.56 88 PHE A CA 1
ATOM 696 C C . PHE A 1 88 ? 11.558 -5.678 2.905 1.00 68.56 88 PHE A C 1
ATOM 698 O O . PHE A 1 88 ? 10.628 -4.890 3.064 1.00 68.56 88 PHE A O 1
ATOM 705 N N . LEU A 1 89 ? 11.345 -6.803 2.208 1.00 82.56 89 LEU A N 1
ATOM 706 C CA . LEU A 1 89 ? 9.968 -7.245 1.885 1.00 82.56 89 LEU A CA 1
ATOM 707 C C . LEU A 1 89 ? 9.235 -7.572 3.201 1.00 82.56 89 LEU A C 1
ATOM 709 O O . LEU A 1 89 ? 9.635 -8.492 3.913 1.00 82.56 89 LEU A O 1
ATOM 713 N N . ILE A 1 90 ? 8.200 -6.805 3.545 1.00 86.25 90 ILE A N 1
ATOM 714 C CA . ILE A 1 90 ? 7.433 -6.950 4.795 1.00 86.25 90 ILE A CA 1
ATOM 715 C C . ILE A 1 90 ? 6.055 -7.582 4.592 1.00 86.25 90 ILE A C 1
ATOM 717 O O . ILE A 1 90 ? 5.470 -8.069 5.559 1.00 86.25 90 ILE A O 1
ATOM 721 N N . PHE A 1 91 ? 5.545 -7.594 3.362 1.00 84.06 91 PHE A N 1
ATOM 722 C CA . PHE A 1 91 ? 4.265 -8.207 3.016 1.00 84.06 91 PHE A CA 1
ATOM 723 C C . PHE A 1 91 ? 4.260 -8.645 1.550 1.00 84.06 91 PHE A C 1
ATOM 725 O O . PHE A 1 91 ? 4.796 -7.926 0.712 1.00 84.06 91 PHE A O 1
ATOM 732 N N . ASP A 1 92 ? 3.653 -9.796 1.261 1.00 85.88 92 ASP A N 1
ATOM 733 C CA . ASP A 1 92 ? 3.421 -10.343 -0.083 1.00 85.88 92 ASP A CA 1
ATOM 734 C C . ASP A 1 92 ? 2.144 -11.195 -0.035 1.00 85.88 92 ASP A C 1
ATOM 736 O O . ASP A 1 92 ? 2.120 -12.231 0.636 1.00 85.88 92 ASP A O 1
ATOM 740 N N . ASP A 1 93 ? 1.068 -10.750 -0.685 1.00 80.50 93 ASP A N 1
ATOM 741 C CA . ASP A 1 93 ? -0.245 -11.406 -0.581 1.00 80.50 93 ASP A CA 1
ATOM 742 C C . ASP A 1 93 ? -0.305 -12.778 -1.272 1.00 80.50 93 ASP A C 1
ATOM 744 O O . ASP A 1 93 ? -1.092 -13.634 -0.872 1.00 80.50 93 ASP A O 1
ATOM 748 N N . TRP A 1 94 ? 0.582 -13.055 -2.226 1.00 75.94 94 TRP A N 1
ATOM 749 C CA . TRP A 1 94 ? 0.720 -14.386 -2.826 1.00 75.94 94 TRP A CA 1
ATOM 750 C C . TRP A 1 94 ? 1.365 -15.419 -1.904 1.00 75.94 94 TRP A C 1
ATOM 752 O O . TRP A 1 94 ? 1.245 -16.621 -2.138 1.00 75.94 94 TRP A O 1
ATOM 762 N N . GLN A 1 95 ? 2.044 -14.976 -0.846 1.00 69.62 95 GLN A N 1
ATOM 763 C CA . GLN A 1 95 ? 2.576 -15.870 0.185 1.00 69.62 95 GLN A CA 1
ATOM 764 C C . GLN A 1 95 ? 1.556 -16.144 1.297 1.00 69.62 95 GLN A C 1
ATOM 766 O O . GLN A 1 95 ? 1.822 -16.954 2.190 1.00 69.62 95 GLN A O 1
ATOM 771 N N . MET A 1 96 ? 0.393 -15.488 1.258 1.00 66.06 96 MET A N 1
ATOM 772 C CA . MET A 1 96 ? -0.664 -15.674 2.244 1.00 66.06 96 MET A CA 1
ATOM 773 C C . MET A 1 96 ? -1.511 -16.906 1.928 1.00 66.06 96 MET A C 1
ATOM 775 O O . MET A 1 96 ? -1.701 -17.303 0.778 1.00 66.06 96 MET A O 1
ATOM 779 N N . ALA A 1 97 ? -2.048 -17.537 2.971 1.00 58.84 97 ALA A N 1
ATOM 780 C CA . ALA A 1 97 ? -3.001 -18.621 2.780 1.00 58.84 97 ALA A CA 1
ATOM 781 C C . ALA A 1 97 ? -4.317 -18.068 2.201 1.00 58.84 97 ALA A C 1
ATOM 783 O O . ALA A 1 97 ? -4.759 -16.993 2.589 1.00 58.84 97 ALA A O 1
ATOM 784 N N . VAL A 1 98 ? -4.995 -18.853 1.353 1.00 52.78 98 VAL A N 1
ATOM 785 C CA . VAL A 1 98 ? -6.229 -18.510 0.596 1.00 52.78 98 VAL A CA 1
ATOM 786 C C . VAL A 1 98 ? -7.379 -17.915 1.447 1.00 52.78 98 VAL A C 1
ATOM 788 O O . VAL A 1 98 ? -8.309 -17.321 0.911 1.00 52.78 98 VAL A O 1
ATOM 791 N N . ASN A 1 99 ? -7.315 -18.017 2.779 1.00 53.66 99 ASN A N 1
ATOM 792 C CA . ASN A 1 99 ? -8.324 -17.508 3.717 1.00 53.66 99 ASN A CA 1
ATOM 793 C C . ASN A 1 99 ? -7.963 -16.158 4.371 1.00 53.66 99 ASN A C 1
ATOM 795 O O . ASN A 1 99 ? -8.733 -15.643 5.182 1.00 53.66 99 ASN A O 1
ATOM 799 N N . GLU A 1 100 ? -6.807 -15.582 4.052 1.00 54.00 100 GLU A N 1
ATOM 800 C CA . GLU A 1 100 ? -6.361 -14.286 4.556 1.00 54.00 100 GLU A CA 1
ATOM 801 C C . GLU A 1 100 ? -6.470 -13.267 3.417 1.00 54.00 100 GLU A C 1
ATOM 803 O O . GLU A 1 100 ? -5.743 -13.374 2.442 1.00 54.00 100 GLU A O 1
ATOM 808 N N . ARG A 1 101 ? -7.443 -12.342 3.516 1.00 53.34 101 ARG A N 1
ATOM 809 C CA . ARG A 1 101 ? -7.737 -11.209 2.599 1.00 53.34 101 ARG A CA 1
ATOM 810 C C . ARG A 1 101 ? -6.953 -11.220 1.276 1.00 53.34 101 ARG A C 1
ATOM 812 O O . ARG A 1 101 ? -6.085 -10.385 1.047 1.00 53.34 101 ARG A O 1
ATOM 819 N N . TYR A 1 102 ? -7.318 -12.157 0.412 1.00 51.34 102 TYR A N 1
ATOM 820 C CA . TYR A 1 102 ? -6.717 -12.342 -0.897 1.00 51.34 102 TYR A CA 1
ATOM 821 C C . TYR A 1 102 ? -7.239 -11.275 -1.864 1.00 51.34 102 TYR A C 1
ATOM 823 O O . TYR A 1 102 ? -8.454 -11.149 -2.056 1.00 51.34 102 TYR A O 1
ATOM 831 N N . SER A 1 103 ? -6.340 -10.491 -2.460 1.00 55.09 103 SER A N 1
ATOM 832 C CA . SER A 1 103 ? -6.698 -9.524 -3.494 1.00 55.09 103 SER A CA 1
ATOM 833 C C . SER A 1 103 ? -6.726 -10.232 -4.853 1.00 55.09 103 SER A C 1
ATOM 835 O O . SER A 1 103 ? -5.791 -10.126 -5.614 1.00 55.09 103 SER A O 1
ATOM 837 N N . GLY A 1 104 ? -7.775 -11.010 -5.151 1.00 58.59 104 GLY A N 1
ATOM 838 C CA . GLY A 1 104 ? -8.025 -11.583 -6.492 1.00 58.59 104 GLY A CA 1
ATOM 839 C C . GLY A 1 104 ? -6.963 -12.551 -7.063 1.00 58.59 104 GLY A C 1
ATOM 840 O O . GLY A 1 104 ? -5.843 -12.636 -6.590 1.00 58.59 104 GLY A O 1
ATOM 841 N N . LEU A 1 105 ? -7.325 -13.321 -8.099 1.00 64.19 105 LEU A N 1
ATOM 842 C CA . LEU A 1 105 ? -6.426 -14.332 -8.699 1.00 64.19 105 LEU A CA 1
ATOM 843 C C . LEU A 1 105 ? -5.297 -13.740 -9.557 1.00 64.19 105 LEU A C 1
ATOM 845 O O . LEU A 1 105 ? -4.274 -14.391 -9.743 1.00 64.19 105 LEU A O 1
ATOM 849 N N . ASP A 1 106 ? -5.482 -12.518 -10.057 1.00 81.81 106 ASP A N 1
ATOM 850 C CA . ASP A 1 106 ? -4.605 -11.899 -11.057 1.00 81.81 106 ASP A CA 1
ATOM 851 C C . ASP A 1 106 ? -3.920 -10.627 -10.534 1.00 81.81 106 ASP A C 1
ATOM 853 O O . ASP A 1 106 ? -3.390 -9.834 -11.311 1.00 81.81 106 ASP A O 1
ATOM 857 N N . THR A 1 107 ? -3.929 -10.399 -9.220 1.00 85.62 107 THR A N 1
ATOM 858 C CA . THR A 1 107 ? -3.212 -9.280 -8.600 1.00 85.62 107 THR A CA 1
ATOM 859 C C . THR A 1 107 ? -2.275 -9.762 -7.505 1.00 85.62 107 THR A C 1
ATOM 861 O O . THR A 1 107 ? -2.565 -10.731 -6.810 1.00 85.62 107 THR A O 1
ATOM 864 N N . ARG A 1 108 ? -1.128 -9.090 -7.383 1.00 87.56 108 ARG A N 1
ATOM 865 C CA . ARG A 1 108 ? -0.145 -9.282 -6.316 1.00 87.56 108 ARG A CA 1
ATOM 866 C C . ARG A 1 108 ? 0.144 -7.949 -5.661 1.00 87.56 108 ARG A C 1
ATOM 868 O O . ARG A 1 108 ? 0.404 -6.966 -6.358 1.00 87.56 108 ARG A O 1
ATOM 875 N N . GLN A 1 109 ? 0.165 -7.920 -4.344 1.00 89.94 109 GLN A N 1
ATOM 876 C CA . GLN A 1 109 ? 0.578 -6.771 -3.563 1.00 89.94 109 GLN A CA 1
ATOM 877 C C . GLN A 1 109 ? 1.789 -7.128 -2.710 1.00 89.94 109 GLN A C 1
ATOM 879 O O . GLN A 1 109 ? 1.766 -8.078 -1.932 1.00 89.94 109 GLN A O 1
ATOM 884 N N . MET A 1 110 ? 2.833 -6.316 -2.830 1.00 89.81 110 MET A N 1
ATOM 885 C CA . MET A 1 110 ? 4.060 -6.423 -2.060 1.00 89.81 110 MET A CA 1
ATOM 886 C C . MET A 1 110 ? 4.343 -5.104 -1.356 1.00 89.81 110 MET A C 1
ATOM 888 O O . MET A 1 110 ? 4.245 -4.041 -1.959 1.00 89.81 110 MET A O 1
ATOM 892 N N . LEU A 1 111 ? 4.742 -5.170 -0.092 1.00 91.06 111 LEU A N 1
ATOM 893 C CA . LEU A 1 111 ? 5.164 -4.003 0.672 1.00 91.06 111 LEU A CA 1
ATOM 894 C C . LEU A 1 111 ? 6.631 -4.163 1.039 1.00 91.06 111 LEU A C 1
ATOM 896 O O . LEU A 1 111 ? 7.022 -5.169 1.634 1.00 91.06 111 LEU A O 1
ATOM 900 N N . TYR A 1 112 ? 7.427 -3.151 0.730 1.00 89.31 112 TYR A N 1
ATOM 901 C CA . TYR A 1 112 ? 8.833 -3.078 1.091 1.00 89.31 112 TYR A CA 1
ATOM 902 C C . TYR A 1 112 ? 9.055 -1.953 2.089 1.00 89.31 112 TYR A C 1
ATOM 904 O O . TYR A 1 112 ? 8.341 -0.958 2.084 1.00 89.31 112 TYR A O 1
ATOM 912 N N . ARG A 1 113 ? 10.076 -2.088 2.925 1.00 87.31 113 ARG A N 1
ATOM 913 C CA . ARG A 1 113 ? 10.610 -1.016 3.769 1.00 87.31 113 ARG A CA 1
ATOM 914 C C . ARG A 1 113 ? 12.062 -0.768 3.370 1.00 87.31 113 ARG A C 1
ATOM 916 O O . ARG A 1 113 ? 12.711 -1.679 2.885 1.00 87.31 113 ARG A O 1
ATOM 923 N N . PHE A 1 114 ? 12.594 0.438 3.516 1.00 81.75 114 PHE A N 1
ATOM 924 C CA . PHE A 1 114 ? 14.019 0.721 3.328 1.00 81.75 114 PHE A CA 1
ATOM 925 C C . PHE A 1 114 ? 14.386 2.092 3.890 1.00 81.75 114 PHE A C 1
ATOM 927 O O . PHE A 1 114 ? 13.833 3.101 3.472 1.00 81.75 114 PHE A O 1
ATOM 934 N N . LYS A 1 115 ? 15.343 2.146 4.826 1.00 77.94 115 LYS A N 1
ATOM 935 C CA . LYS A 1 115 ? 15.902 3.399 5.388 1.00 77.94 115 LYS A CA 1
ATOM 936 C C . LYS A 1 115 ? 14.860 4.462 5.798 1.00 77.94 115 LYS A C 1
ATOM 938 O O . LYS A 1 115 ? 15.119 5.655 5.706 1.00 77.94 115 LYS A O 1
ATOM 943 N N . GLY A 1 116 ? 13.706 4.025 6.303 1.00 83.12 116 GLY A N 1
ATOM 944 C CA . GLY A 1 116 ? 12.626 4.918 6.743 1.00 83.12 116 GLY A CA 1
ATOM 945 C C . GLY A 1 116 ? 11.570 5.223 5.680 1.00 83.12 116 GLY A C 1
ATOM 946 O O . GLY A 1 116 ? 10.618 5.931 5.992 1.00 83.12 116 GLY A O 1
ATOM 947 N N . TYR A 1 117 ? 11.710 4.659 4.481 1.00 87.44 117 TYR A N 1
ATOM 948 C CA . TYR A 1 117 ? 10.667 4.630 3.468 1.00 87.44 117 TYR A CA 1
ATOM 949 C C . TYR A 1 117 ? 9.937 3.290 3.458 1.00 87.44 117 TYR A C 1
ATOM 951 O O . TYR A 1 117 ? 10.542 2.253 3.724 1.00 87.44 117 TYR A O 1
ATOM 959 N N . ASP A 1 118 ? 8.668 3.324 3.085 1.00 91.62 118 ASP A N 1
ATOM 960 C CA . ASP A 1 118 ? 7.835 2.184 2.744 1.00 91.62 118 ASP A CA 1
ATOM 961 C C . ASP A 1 118 ? 7.428 2.300 1.269 1.00 91.62 118 ASP A C 1
ATOM 963 O O . ASP A 1 118 ? 7.131 3.390 0.782 1.00 91.62 118 ASP A O 1
ATOM 967 N N . ILE A 1 119 ? 7.436 1.182 0.547 1.00 92.06 119 ILE A N 1
ATOM 968 C CA . ILE A 1 119 ? 7.047 1.097 -0.862 1.00 92.06 119 ILE A CA 1
ATOM 969 C C . ILE A 1 119 ? 5.929 0.072 -0.974 1.00 92.06 119 ILE A C 1
ATOM 971 O O . ILE A 1 119 ? 6.176 -1.120 -0.792 1.00 92.06 119 ILE A O 1
ATOM 975 N N . ASP A 1 120 ? 4.722 0.527 -1.291 1.00 93.75 120 ASP A N 1
ATOM 976 C CA . ASP A 1 120 ? 3.619 -0.347 -1.689 1.00 93.75 120 ASP A CA 1
ATOM 977 C C . ASP A 1 120 ? 3.707 -0.586 -3.197 1.00 93.75 120 ASP A C 1
ATOM 979 O O . ASP A 1 120 ? 3.734 0.368 -3.976 1.00 93.75 120 ASP A O 1
ATOM 983 N N . LEU A 1 121 ? 3.794 -1.845 -3.612 1.00 92.31 121 LEU A N 1
ATOM 984 C CA . LEU A 1 121 ? 3.940 -2.261 -4.999 1.00 92.31 121 LEU A CA 1
ATOM 985 C C . LEU A 1 121 ? 2.817 -3.229 -5.356 1.00 92.31 121 LEU A C 1
ATOM 987 O O . LEU A 1 121 ? 2.691 -4.303 -4.772 1.00 92.31 121 LEU A O 1
ATOM 991 N N . ARG A 1 122 ? 2.027 -2.872 -6.364 1.00 93.00 122 ARG A N 1
ATOM 992 C CA . ARG A 1 122 ? 0.937 -3.689 -6.883 1.00 93.00 122 ARG A CA 1
ATOM 993 C C . ARG A 1 122 ? 1.179 -4.065 -8.335 1.00 93.00 122 ARG A C 1
ATOM 995 O O . ARG A 1 122 ? 1.440 -3.209 -9.183 1.00 93.00 122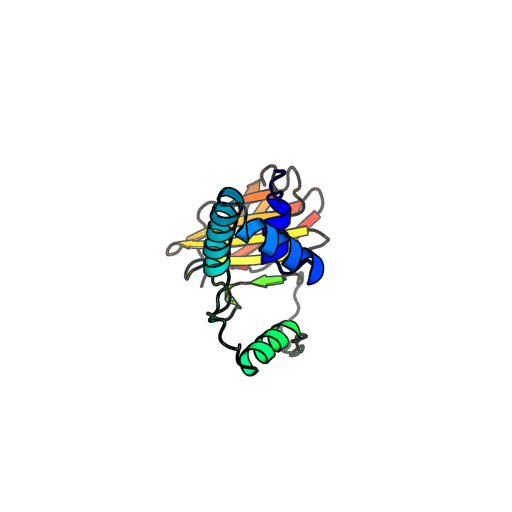 ARG A O 1
ATOM 1002 N N . ILE A 1 123 ? 1.015 -5.351 -8.603 1.00 90.94 123 ILE A N 1
ATOM 1003 C CA . ILE A 1 123 ? 1.088 -5.960 -9.924 1.00 90.94 123 ILE A CA 1
ATOM 1004 C C . ILE A 1 123 ? -0.310 -6.451 -10.277 1.00 90.94 123 ILE A C 1
ATOM 1006 O O . ILE A 1 123 ? -0.920 -7.185 -9.506 1.00 90.94 123 ILE A O 1
ATOM 1010 N N . GLU A 1 124 ? -0.807 -6.052 -11.438 1.00 90.88 124 GLU A N 1
ATOM 1011 C CA . GLU A 1 124 ? -2.025 -6.585 -12.048 1.00 90.88 124 GLU A CA 1
ATOM 1012 C C . GLU A 1 124 ? -1.621 -7.358 -13.305 1.00 90.88 124 GLU A C 1
ATOM 1014 O O . GLU A 1 124 ? -1.047 -6.779 -14.229 1.00 90.88 124 GLU A O 1
ATOM 1019 N N . LEU A 1 125 ? -1.869 -8.665 -13.334 1.00 87.19 125 LEU A N 1
ATOM 1020 C CA . LEU A 1 125 ? -1.567 -9.529 -14.469 1.00 87.19 125 LEU A CA 1
ATOM 1021 C C . LEU A 1 125 ? -2.673 -9.416 -15.520 1.00 87.19 125 LEU A C 1
ATOM 1023 O O . LEU A 1 125 ? -3.855 -9.579 -15.232 1.00 87.19 125 LEU A O 1
ATOM 1027 N N . ILE A 1 126 ? -2.283 -9.143 -16.765 1.00 87.44 126 ILE A N 1
ATOM 1028 C CA . ILE A 1 126 ? -3.192 -8.972 -17.900 1.00 87.44 126 ILE A CA 1
ATOM 1029 C C . ILE A 1 126 ? -2.647 -9.801 -19.066 1.00 87.44 126 ILE A C 1
ATOM 1031 O O . ILE A 1 126 ? -1.848 -9.327 -19.870 1.00 87.44 126 ILE A O 1
ATOM 1035 N N . SER A 1 127 ? -3.102 -11.052 -19.175 1.00 86.62 127 SER A N 1
ATOM 1036 C CA . SER A 1 127 ? -2.629 -12.023 -20.180 1.00 86.62 127 SER A CA 1
ATOM 1037 C C . SER A 1 127 ? -1.116 -12.284 -20.101 1.00 86.62 127 SER A C 1
ATOM 1039 O O . SER A 1 127 ? -0.683 -12.938 -19.160 1.00 86.62 127 SER A O 1
ATOM 1041 N N . ASP A 1 128 ? -0.322 -11.812 -21.067 1.00 85.50 128 ASP A N 1
ATOM 1042 C CA . ASP A 1 128 ? 1.146 -11.917 -21.141 1.00 85.50 128 ASP A CA 1
ATOM 1043 C C . ASP A 1 128 ? 1.863 -10.626 -20.701 1.00 85.50 128 ASP A C 1
ATOM 1045 O O . ASP A 1 128 ? 3.095 -10.533 -20.711 1.00 85.50 128 ASP A O 1
ATOM 1049 N N . GLN A 1 129 ? 1.087 -9.625 -20.295 1.00 90.88 129 GLN A N 1
ATOM 1050 C CA . GLN A 1 129 ? 1.555 -8.354 -19.771 1.00 90.88 129 GLN A CA 1
ATOM 1051 C C . GLN A 1 129 ? 1.140 -8.205 -18.310 1.00 90.88 129 GLN A C 1
ATOM 1053 O O . GLN A 1 129 ? 0.381 -9.003 -17.751 1.00 90.88 129 GLN A O 1
ATOM 1058 N N . CYS A 1 130 ? 1.650 -7.164 -17.677 1.00 90.62 130 CYS A N 1
ATOM 1059 C CA . CYS A 1 130 ? 1.225 -6.737 -16.365 1.00 90.62 130 CYS A CA 1
ATOM 1060 C C . CYS A 1 130 ? 1.250 -5.213 -16.274 1.00 90.62 130 CYS A C 1
ATOM 1062 O O . CYS A 1 130 ? 1.982 -4.527 -16.993 1.00 90.62 130 CYS A O 1
ATOM 1064 N N . ARG A 1 131 ? 0.424 -4.675 -15.385 1.00 92.31 131 ARG A N 1
ATOM 1065 C CA . ARG A 1 131 ? 0.460 -3.273 -14.989 1.00 92.31 131 ARG A CA 1
ATOM 1066 C C . ARG A 1 131 ? 1.117 -3.177 -13.621 1.00 92.31 131 ARG A C 1
ATOM 1068 O O . ARG A 1 131 ? 0.689 -3.844 -12.680 1.00 92.31 131 ARG A O 1
ATOM 1075 N N . LEU A 1 132 ? 2.128 -2.318 -13.520 1.00 93.75 132 LEU A N 1
ATOM 1076 C CA . LEU A 1 132 ? 2.830 -2.040 -12.274 1.00 93.75 132 LEU A CA 1
ATOM 1077 C C . LEU A 1 132 ? 2.417 -0.671 -11.742 1.00 93.75 132 LEU A C 1
ATOM 1079 O O . LEU A 1 132 ? 2.572 0.348 -12.417 1.00 93.75 132 LEU A O 1
ATOM 1083 N N . THR A 1 133 ? 1.909 -0.649 -10.519 1.00 95.44 133 THR A N 1
ATOM 1084 C CA . THR A 1 133 ? 1.538 0.579 -9.808 1.00 95.44 133 THR A CA 1
ATOM 1085 C C . THR A 1 133 ? 2.070 0.525 -8.393 1.00 95.44 133 THR A C 1
ATOM 1087 O O . THR A 1 133 ? 2.304 -0.557 -7.861 1.00 95.44 133 THR A O 1
ATOM 1090 N N . GLY A 1 134 ? 2.262 1.674 -7.768 1.00 95.12 134 GLY A N 1
ATOM 1091 C CA . GLY A 1 134 ? 2.691 1.688 -6.384 1.00 95.12 134 GLY A CA 1
ATOM 1092 C C . GLY A 1 134 ? 2.806 3.077 -5.803 1.00 95.12 134 GLY A C 1
ATOM 1093 O O . GLY A 1 134 ? 2.459 4.074 -6.440 1.00 95.12 134 GLY A O 1
ATOM 1094 N N . GLN A 1 135 ? 3.285 3.125 -4.568 1.00 95.88 135 GLN A N 1
ATOM 1095 C CA . GLN A 1 135 ? 3.408 4.350 -3.802 1.00 95.88 135 GLN A CA 1
ATOM 1096 C C . GLN A 1 135 ? 4.609 4.295 -2.862 1.00 95.88 135 GLN A C 1
ATOM 1098 O O . GLN A 1 135 ? 4.887 3.263 -2.255 1.00 95.88 135 GLN A O 1
ATOM 1103 N N . LEU A 1 136 ? 5.307 5.422 -2.737 1.00 94.75 136 LEU A N 1
ATOM 1104 C CA . LEU A 1 136 ? 6.380 5.641 -1.772 1.00 94.75 136 LEU A CA 1
ATOM 1105 C C . LEU A 1 136 ? 5.867 6.464 -0.584 1.00 94.75 136 LEU A C 1
ATOM 1107 O O . LEU A 1 136 ? 5.267 7.521 -0.781 1.00 94.75 136 LEU A O 1
ATOM 1111 N N . PHE A 1 137 ? 6.190 6.029 0.632 1.00 93.12 137 PHE A N 1
ATOM 1112 C CA . PHE A 1 137 ? 5.922 6.741 1.880 1.00 93.12 137 PHE A CA 1
ATOM 1113 C C . PHE A 1 137 ? 7.188 6.890 2.734 1.00 93.12 137 PHE A C 1
ATOM 1115 O O . PHE A 1 137 ? 7.949 5.938 2.812 1.00 93.12 137 PHE A O 1
ATOM 1122 N N . PRO A 1 138 ? 7.414 8.019 3.430 1.00 92.75 138 PRO A N 1
ATOM 1123 C CA . PRO A 1 138 ? 6.745 9.292 3.179 1.00 92.75 138 PRO A CA 1
ATOM 1124 C C . PRO A 1 138 ? 6.992 9.755 1.735 1.00 92.75 138 PRO A C 1
ATOM 1126 O O . PRO A 1 138 ? 7.986 9.379 1.109 1.00 92.75 138 PRO A O 1
ATOM 1129 N N . GLU A 1 139 ? 6.070 10.548 1.197 1.00 89.06 139 GLU A N 1
ATOM 1130 C CA . GLU A 1 139 ? 6.170 11.050 -0.167 1.00 89.06 139 GLU A CA 1
ATOM 1131 C C . GLU A 1 139 ? 7.416 11.927 -0.352 1.00 89.06 139 GLU A C 1
ATOM 1133 O O . GLU A 1 139 ? 7.839 12.657 0.548 1.00 89.06 139 GLU A O 1
ATOM 1138 N N . SER A 1 140 ? 8.004 11.884 -1.549 1.00 87.50 140 SER A N 1
ATOM 1139 C CA . SER A 1 140 ? 9.158 12.715 -1.881 1.00 87.50 140 SER A CA 1
ATOM 1140 C C . SER A 1 140 ? 9.017 13.353 -3.256 1.00 87.50 140 SER A C 1
ATOM 1142 O O . SER A 1 140 ? 8.827 12.682 -4.272 1.00 87.50 140 SER A O 1
ATOM 1144 N N . ILE A 1 141 ? 9.096 14.684 -3.282 1.00 86.19 141 ILE A N 1
ATOM 1145 C CA . ILE A 1 141 ? 8.915 15.481 -4.496 1.00 86.19 141 ILE A CA 1
ATOM 1146 C C . ILE A 1 141 ? 10.098 15.253 -5.437 1.00 86.19 141 ILE A C 1
ATOM 1148 O O . ILE A 1 141 ? 11.254 15.433 -5.059 1.00 86.19 141 ILE A O 1
ATOM 1152 N N . GLY A 1 142 ? 9.793 14.921 -6.692 1.00 83.94 142 GLY A N 1
ATOM 1153 C CA . GLY A 1 142 ? 10.806 14.691 -7.723 1.00 83.94 142 GLY A CA 1
ATOM 1154 C C . GLY A 1 142 ? 11.458 13.312 -7.653 1.00 83.94 142 GLY A C 1
ATOM 1155 O O . GLY A 1 142 ? 12.435 13.079 -8.362 1.00 83.94 142 GLY A O 1
ATOM 1156 N N . ALA A 1 143 ? 10.928 12.403 -6.831 1.00 93.56 143 ALA A N 1
ATOM 1157 C CA . ALA A 1 143 ? 11.329 11.009 -6.873 1.00 93.56 143 ALA A CA 1
AT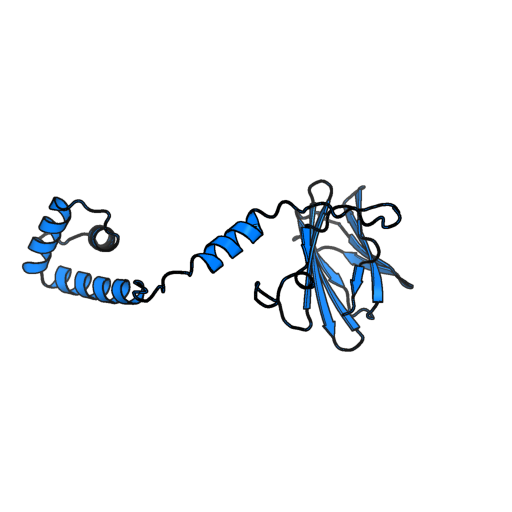OM 1158 C C . ALA A 1 143 ? 10.942 10.364 -8.214 1.00 93.56 143 ALA A C 1
ATOM 1160 O O . ALA A 1 143 ? 9.937 10.722 -8.840 1.00 93.56 143 ALA A O 1
ATOM 1161 N N . THR A 1 144 ? 11.744 9.399 -8.653 1.00 96.62 144 THR A N 1
ATOM 1162 C CA . THR A 1 144 ? 11.493 8.630 -9.882 1.00 96.62 144 THR A CA 1
ATOM 1163 C C . THR A 1 144 ? 11.489 7.148 -9.567 1.00 96.62 144 THR A C 1
ATOM 1165 O O . THR A 1 144 ? 12.281 6.706 -8.743 1.00 96.62 144 THR A O 1
ATOM 1168 N N . ALA A 1 145 ? 10.594 6.401 -10.203 1.00 96.06 145 ALA A N 1
ATOM 1169 C CA . ALA A 1 145 ? 10.585 4.948 -10.181 1.00 96.06 145 ALA A CA 1
ATOM 1170 C C . ALA A 1 145 ? 11.085 4.428 -11.527 1.00 96.06 145 ALA A C 1
ATOM 1172 O O . ALA A 1 145 ? 10.768 4.980 -12.580 1.00 96.06 145 ALA A O 1
ATOM 1173 N N . GLU A 1 146 ? 11.832 3.340 -11.498 1.00 96.31 146 GLU A N 1
ATOM 1174 C CA . GLU A 1 146 ? 12.417 2.701 -12.660 1.00 96.31 146 GLU A CA 1
ATOM 1175 C C . GLU A 1 146 ? 12.271 1.186 -12.553 1.00 96.31 146 GLU A C 1
ATOM 1177 O O . GLU A 1 146 ? 12.443 0.607 -11.483 1.00 96.31 146 GLU A O 1
ATOM 1182 N N . ILE A 1 147 ? 11.977 0.551 -13.682 1.00 94.38 147 ILE A N 1
ATOM 1183 C CA . ILE A 1 147 ? 12.069 -0.896 -13.862 1.00 94.38 147 ILE A CA 1
ATOM 1184 C C . ILE A 1 147 ? 13.069 -1.204 -14.957 1.00 94.38 147 ILE A C 1
ATOM 1186 O O . ILE A 1 147 ? 13.090 -0.543 -15.997 1.00 94.38 147 ILE A O 1
ATOM 1190 N N . SER A 1 148 ? 13.870 -2.237 -14.737 1.00 92.56 148 SER A N 1
ATOM 1191 C CA . SER A 1 148 ? 14.894 -2.666 -15.673 1.00 92.56 148 SER A CA 1
ATOM 1192 C C . SER A 1 148 ? 14.909 -4.183 -15.807 1.00 92.56 148 SER A C 1
ATOM 1194 O O . SER A 1 148 ? 14.993 -4.912 -14.824 1.00 92.56 148 SER A O 1
ATOM 1196 N N . SER A 1 149 ? 14.855 -4.659 -17.047 1.00 88.12 149 SER A N 1
ATOM 1197 C CA . SER A 1 149 ? 15.220 -6.033 -17.404 1.00 88.12 149 SER A CA 1
ATOM 1198 C C . SER A 1 149 ? 16.140 -5.997 -18.627 1.00 88.12 149 SER A C 1
ATOM 1200 O O . SER A 1 149 ? 17.331 -5.734 -18.495 1.00 88.12 149 SER A O 1
ATOM 1202 N N . ASN A 1 150 ? 15.583 -6.146 -19.830 1.00 84.62 150 ASN A N 1
ATOM 1203 C CA . ASN A 1 150 ? 16.267 -5.896 -21.105 1.00 84.62 150 ASN A CA 1
ATOM 1204 C C . ASN A 1 150 ? 16.116 -4.443 -21.574 1.00 84.62 150 ASN A C 1
ATOM 1206 O O . ASN A 1 150 ? 16.921 -3.947 -22.359 1.00 84.62 150 ASN A O 1
ATOM 1210 N N . GLN A 1 151 ? 15.045 -3.786 -21.134 1.00 86.06 151 GLN A N 1
ATOM 1211 C CA . GLN A 1 151 ? 14.758 -2.383 -21.390 1.00 86.06 151 GLN A CA 1
ATOM 1212 C C . GLN A 1 151 ? 14.451 -1.704 -20.064 1.00 86.06 151 GLN A C 1
ATOM 1214 O O . GLN A 1 151 ? 13.901 -2.328 -19.153 1.00 86.06 151 GLN A O 1
ATOM 1219 N N . THR A 1 152 ? 14.804 -0.428 -19.988 1.00 92.88 152 THR A N 1
ATOM 1220 C CA . THR A 1 152 ? 14.541 0.409 -18.826 1.00 92.88 152 THR A CA 1
ATOM 1221 C C . THR A 1 152 ? 13.319 1.267 -19.105 1.00 92.88 152 THR A C 1
ATOM 1223 O O . THR A 1 152 ? 13.255 1.939 -20.137 1.00 92.88 152 THR A O 1
ATOM 1226 N N . GLN A 1 153 ? 12.355 1.252 -18.192 1.00 94.44 153 GLN A N 1
ATOM 1227 C CA . GLN A 1 153 ? 11.273 2.228 -18.164 1.00 94.44 153 GLN A CA 1
ATOM 1228 C C . GLN A 1 153 ? 11.387 3.040 -16.885 1.00 94.44 153 GLN A C 1
ATOM 1230 O O . GLN A 1 153 ? 11.673 2.488 -15.825 1.00 94.44 153 GLN A O 1
ATOM 1235 N N . THR A 1 154 ? 11.127 4.339 -16.981 1.00 96.31 154 THR A N 1
ATOM 1236 C CA . THR A 1 154 ? 11.215 5.269 -15.855 1.00 96.31 154 THR A CA 1
ATOM 1237 C C . THR A 1 154 ? 9.957 6.123 -15.821 1.00 96.31 154 THR A C 1
ATOM 1239 O O . THR A 1 154 ? 9.485 6.581 -16.860 1.00 96.31 154 THR A O 1
ATOM 1242 N N . THR A 1 155 ? 9.433 6.372 -14.627 1.00 96.31 155 THR A N 1
ATOM 1243 C CA . THR A 1 155 ? 8.294 7.258 -14.388 1.00 96.31 155 THR A CA 1
ATOM 1244 C C . THR A 1 155 ? 8.572 8.174 -13.199 1.00 96.31 155 THR A C 1
ATOM 1246 O O . THR A 1 155 ? 9.371 7.862 -12.314 1.00 96.31 155 THR A O 1
ATOM 1249 N N . THR A 1 156 ? 7.938 9.341 -13.176 1.00 96.19 156 THR A N 1
ATOM 1250 C CA . THR A 1 156 ? 8.018 10.285 -12.053 1.00 96.19 156 THR A CA 1
ATOM 1251 C C . THR A 1 156 ? 6.900 10.019 -11.062 1.00 96.19 156 THR A C 1
ATOM 1253 O O . THR A 1 156 ? 5.749 9.862 -11.473 1.00 96.19 156 THR A O 1
ATOM 1256 N N . LEU A 1 157 ? 7.213 10.050 -9.767 1.00 96.38 157 LEU A N 1
ATOM 1257 C CA . LEU A 1 157 ? 6.189 9.972 -8.732 1.00 96.38 157 LEU A CA 1
ATOM 1258 C C . LEU A 1 157 ? 5.397 11.285 -8.693 1.00 96.38 157 LEU A C 1
ATOM 1260 O O . LEU A 1 157 ? 5.952 12.374 -8.878 1.00 96.38 157 LEU A O 1
ATOM 1264 N N . ASN A 1 158 ? 4.093 11.198 -8.441 1.00 95.00 158 ASN A N 1
ATOM 1265 C CA . ASN A 1 158 ? 3.262 12.384 -8.260 1.00 95.00 158 ASN A CA 1
ATOM 1266 C C . ASN A 1 158 ? 3.460 13.010 -6.860 1.00 95.00 158 ASN A C 1
ATOM 1268 O O . ASN A 1 158 ? 4.242 12.537 -6.037 1.00 95.00 158 ASN A O 1
ATOM 1272 N N . LYS A 1 159 ? 2.724 14.088 -6.557 1.00 93.50 159 LYS A N 1
ATOM 1273 C CA . LYS A 1 159 ? 2.816 14.795 -5.262 1.00 93.50 159 LYS A CA 1
ATOM 1274 C C . LYS A 1 159 ? 2.425 13.957 -4.033 1.00 93.50 159 LYS A C 1
ATOM 1276 O O . LYS A 1 159 ? 2.650 14.413 -2.922 1.00 93.50 159 LYS A O 1
ATOM 1281 N N . PHE A 1 160 ? 1.805 12.796 -4.236 1.00 94.31 160 PHE A N 1
ATOM 1282 C CA . PHE A 1 160 ? 1.421 11.838 -3.200 1.00 94.31 160 PHE A CA 1
ATOM 1283 C C . PHE A 1 160 ? 2.364 10.625 -3.153 1.00 94.31 160 PHE A C 1
ATOM 1285 O O . PHE A 1 160 ? 2.078 9.661 -2.453 1.00 94.31 160 PHE A O 1
ATOM 1292 N N . GLY A 1 161 ? 3.463 10.640 -3.915 1.00 95.00 161 GLY A N 1
ATOM 1293 C CA . GLY A 1 161 ? 4.404 9.524 -3.987 1.00 95.00 161 GLY A CA 1
ATOM 1294 C C . GLY A 1 161 ? 3.926 8.352 -4.848 1.00 95.00 161 GLY A C 1
ATOM 1295 O O . GLY A 1 161 ? 4.563 7.305 -4.829 1.00 95.00 161 GLY A O 1
ATOM 1296 N N . GLU A 1 162 ? 2.825 8.494 -5.591 1.00 96.56 162 GLU A N 1
ATOM 1297 C CA . GLU A 1 162 ? 2.280 7.420 -6.428 1.00 96.56 162 GLU A CA 1
ATOM 1298 C C . GLU A 1 162 ? 3.010 7.352 -7.771 1.00 96.56 162 GLU A C 1
ATOM 1300 O O . GLU A 1 162 ? 3.329 8.385 -8.371 1.00 96.56 162 GLU A O 1
ATOM 1305 N N . PHE A 1 163 ? 3.218 6.138 -8.271 1.00 96.12 163 PHE A N 1
ATOM 1306 C CA . PHE A 1 163 ? 3.767 5.868 -9.593 1.00 96.12 163 PHE A CA 1
ATOM 1307 C C . PHE A 1 163 ? 2.963 4.790 -10.318 1.00 96.12 163 PHE A C 1
ATOM 1309 O O . PHE A 1 163 ? 2.370 3.892 -9.716 1.00 96.12 163 PHE A O 1
ATOM 1316 N N . ALA A 1 164 ? 2.979 4.874 -11.642 1.00 96.06 164 ALA A N 1
ATOM 1317 C CA . ALA A 1 164 ? 2.405 3.878 -12.527 1.00 96.06 164 ALA A CA 1
ATOM 1318 C C . ALA A 1 164 ? 3.293 3.741 -13.762 1.00 96.06 164 ALA A C 1
ATOM 1320 O O . ALA A 1 164 ? 3.766 4.744 -14.307 1.00 96.06 164 ALA A O 1
ATOM 1321 N N . PHE A 1 165 ? 3.500 2.501 -14.182 1.00 94.88 165 PHE A N 1
ATOM 1322 C CA . PHE A 1 165 ? 4.097 2.172 -15.466 1.00 94.88 165 PHE A CA 1
ATOM 1323 C C . PHE A 1 165 ? 2.996 1.798 -16.454 1.00 94.88 165 PHE A C 1
ATOM 1325 O O . PHE A 1 165 ? 1.921 1.324 -16.066 1.00 94.88 165 PHE A O 1
ATOM 1332 N N . ASP A 1 166 ? 3.283 1.992 -17.738 1.00 88.88 166 ASP A N 1
ATOM 1333 C CA . ASP A 1 166 ? 2.478 1.401 -18.800 1.00 88.88 166 ASP A CA 1
ATOM 1334 C C . ASP A 1 166 ? 2.569 -0.134 -18.745 1.00 88.88 166 ASP A C 1
ATOM 1336 O O . ASP A 1 166 ? 3.318 -0.711 -17.954 1.00 88.88 166 ASP A O 1
ATOM 1340 N N . LEU A 1 167 ? 1.777 -0.816 -19.575 1.00 91.50 167 LEU A N 1
ATOM 1341 C CA . LEU A 1 167 ? 1.800 -2.276 -19.637 1.00 91.50 167 LEU A CA 1
ATOM 1342 C C . LEU A 1 167 ? 3.213 -2.775 -19.956 1.00 91.50 167 LEU A C 1
ATOM 1344 O O . LEU A 1 167 ? 3.796 -2.413 -20.981 1.00 91.50 167 LEU A O 1
ATOM 1348 N N . VAL A 1 168 ? 3.741 -3.633 -19.085 1.00 91.12 168 VAL A N 1
ATOM 1349 C CA . VAL A 1 168 ? 5.053 -4.254 -19.250 1.00 91.12 168 VAL A CA 1
ATOM 1350 C C . VAL A 1 168 ? 4.916 -5.758 -19.439 1.00 91.12 168 VAL A C 1
ATOM 1352 O O . VAL A 1 168 ? 4.019 -6.366 -18.854 1.00 91.12 168 VAL A O 1
ATOM 1355 N N . PRO A 1 169 ? 5.766 -6.388 -20.266 1.00 91.19 169 PRO A N 1
ATOM 1356 C CA . PRO A 1 169 ? 5.780 -7.840 -20.390 1.00 91.19 169 PRO A CA 1
ATOM 1357 C C . PRO A 1 169 ? 5.988 -8.519 -19.035 1.00 91.19 169 PRO A C 1
ATOM 1359 O O . PRO A 1 169 ? 6.706 -8.001 -18.179 1.00 91.19 169 PRO A O 1
ATOM 1362 N N . GLN A 1 170 ? 5.393 -9.694 -18.853 1.00 89.19 170 GLN A N 1
ATOM 1363 C CA . GLN A 1 170 ? 5.704 -10.517 -17.688 1.00 89.19 170 GLN A CA 1
ATOM 1364 C C . GLN A 1 170 ? 7.171 -10.964 -17.707 1.00 89.19 170 GLN A C 1
ATOM 1366 O O . GLN A 1 170 ? 7.756 -11.212 -18.765 1.00 89.19 170 GLN A O 1
ATOM 1371 N N . GLY A 1 171 ? 7.778 -11.060 -16.527 1.00 87.56 171 GLY A N 1
ATOM 1372 C CA . GLY A 1 171 ? 9.174 -11.459 -16.384 1.00 87.56 171 GLY A CA 1
ATOM 1373 C C . GLY A 1 171 ? 9.765 -11.070 -15.038 1.00 87.56 171 GLY A C 1
ATOM 1374 O O . GLY A 1 171 ? 9.046 -10.790 -14.084 1.00 87.56 171 GLY A O 1
ATOM 1375 N N . VAL A 1 172 ? 11.092 -11.048 -14.960 1.00 89.00 172 VAL A N 1
ATOM 1376 C CA . VAL A 1 172 ? 11.833 -10.678 -13.748 1.00 89.00 172 VAL A CA 1
ATOM 1377 C C . VAL A 1 172 ? 12.524 -9.341 -13.984 1.00 89.00 172 VAL A C 1
ATOM 1379 O O . VAL A 1 172 ? 13.250 -9.190 -14.968 1.00 89.00 172 VAL A O 1
ATOM 1382 N N . TYR A 1 173 ? 12.279 -8.384 -13.093 1.00 90.50 173 TYR A N 1
ATOM 1383 C CA . TYR A 1 173 ? 12.737 -7.004 -13.232 1.00 90.50 173 TYR A CA 1
ATOM 1384 C C . TYR A 1 173 ? 13.462 -6.540 -11.976 1.00 90.50 173 TYR A C 1
ATOM 1386 O O . TYR A 1 173 ? 13.059 -6.861 -10.861 1.00 90.50 173 TYR A O 1
ATOM 1394 N N . ASP A 1 174 ? 14.492 -5.728 -12.163 1.00 91.06 174 ASP A N 1
ATOM 1395 C CA . ASP A 1 174 ? 15.049 -4.914 -11.094 1.00 91.06 174 ASP A CA 1
ATOM 1396 C C . ASP A 1 174 ? 14.244 -3.620 -11.008 1.00 91.06 174 ASP A C 1
ATOM 1398 O O . ASP A 1 174 ? 13.942 -2.987 -12.022 1.00 91.06 174 ASP A O 1
ATOM 1402 N N . PHE A 1 175 ? 13.870 -3.243 -9.794 1.00 91.50 175 PHE A N 1
ATOM 1403 C CA . PHE A 1 175 ? 13.068 -2.067 -9.508 1.00 91.50 175 PHE A CA 1
ATOM 1404 C C . PHE A 1 175 ? 13.891 -1.073 -8.695 1.00 91.50 175 PHE A C 1
ATOM 1406 O O . PHE A 1 175 ? 14.550 -1.444 -7.723 1.00 91.50 175 PHE A O 1
ATOM 1413 N N . ARG A 1 176 ? 13.847 0.201 -9.076 1.00 92.44 176 ARG A N 1
ATOM 1414 C CA . ARG A 1 176 ? 14.582 1.276 -8.416 1.00 92.44 176 ARG A CA 1
ATOM 1415 C C . ARG A 1 176 ? 13.683 2.472 -8.156 1.00 92.44 176 ARG A C 1
ATOM 1417 O O . ARG A 1 176 ? 12.969 2.901 -9.050 1.00 92.44 176 ARG A O 1
ATOM 1424 N N . ILE A 1 177 ? 13.768 3.062 -6.967 1.00 92.38 177 ILE A N 1
ATOM 1425 C CA . ILE A 1 177 ? 13.227 4.397 -6.697 1.00 92.38 177 ILE A CA 1
ATOM 1426 C C . ILE A 1 177 ? 14.373 5.325 -6.314 1.00 92.38 177 ILE A C 1
ATOM 1428 O O . ILE A 1 177 ? 15.061 5.083 -5.327 1.00 92.38 177 ILE A O 1
ATOM 1432 N N . SER A 1 178 ? 14.561 6.404 -7.066 1.00 92.50 178 SER A N 1
ATOM 1433 C CA . SER A 1 178 ? 15.541 7.444 -6.752 1.00 92.50 178 SER A CA 1
ATOM 1434 C C . SER A 1 178 ? 14.870 8.592 -6.005 1.00 92.50 178 SER A C 1
ATOM 1436 O O . SER A 1 178 ? 13.946 9.222 -6.522 1.00 92.50 178 SER A O 1
ATOM 1438 N N . VAL A 1 179 ? 15.359 8.881 -4.799 1.00 88.56 179 VAL A N 1
ATOM 1439 C CA . VAL A 1 179 ? 14.878 9.921 -3.884 1.00 88.56 179 VAL A CA 1
ATOM 1440 C C . VAL A 1 179 ? 16.033 10.860 -3.533 1.00 88.56 179 VAL A C 1
ATOM 1442 O O . VAL A 1 179 ? 16.858 10.594 -2.659 1.00 88.56 179 VAL A O 1
ATOM 1445 N N . GLY A 1 180 ? 16.120 11.997 -4.225 1.00 84.69 180 GLY A N 1
ATOM 1446 C CA . GLY A 1 180 ? 17.212 12.953 -4.027 1.00 84.69 180 GLY A CA 1
ATOM 1447 C C . GLY A 1 180 ? 18.579 12.362 -4.396 1.00 84.69 180 GLY A C 1
ATOM 1448 O O . GLY A 1 180 ? 18.926 12.309 -5.571 1.00 84.69 180 GLY A O 1
ATOM 1449 N N . LYS A 1 181 ? 19.378 11.972 -3.393 1.00 80.31 181 LYS A N 1
ATOM 1450 C CA . LYS A 1 181 ? 20.690 11.305 -3.570 1.00 80.31 181 LYS A CA 1
ATOM 1451 C C . LYS A 1 181 ? 20.677 9.833 -3.152 1.00 80.31 181 LYS A C 1
ATOM 1453 O O . LYS A 1 181 ? 21.727 9.193 -3.157 1.00 80.31 181 LYS A O 1
ATOM 1458 N N . GLU A 1 182 ? 19.530 9.334 -2.714 1.00 83.56 182 GLU A N 1
ATOM 1459 C CA . GLU A 1 182 ? 19.356 7.960 -2.269 1.00 83.56 182 GLU A CA 1
ATOM 1460 C C . GLU A 1 182 ? 18.658 7.166 -3.363 1.00 83.56 182 GLU A C 1
ATOM 1462 O O . GLU A 1 182 ? 17.681 7.639 -3.934 1.00 83.56 182 GLU A O 1
ATOM 1467 N N . ASP A 1 183 ? 19.135 5.952 -3.614 1.00 85.69 183 ASP A N 1
ATOM 1468 C CA . ASP A 1 183 ? 18.433 5.001 -4.462 1.00 85.69 183 ASP A CA 1
ATOM 1469 C C . ASP A 1 183 ? 17.982 3.813 -3.611 1.00 85.69 183 ASP A C 1
ATOM 1471 O O . ASP A 1 183 ? 18.770 3.219 -2.864 1.00 85.69 183 ASP A O 1
ATOM 1475 N N . LEU A 1 184 ? 16.708 3.473 -3.742 1.00 86.75 184 LEU A N 1
ATOM 1476 C CA . LEU A 1 184 ? 16.083 2.285 -3.192 1.00 86.75 184 LEU A CA 1
ATOM 1477 C C . LEU A 1 184 ? 16.051 1.244 -4.304 1.00 86.75 184 LEU A C 1
ATOM 1479 O O . LEU A 1 184 ? 15.519 1.530 -5.370 1.00 86.75 184 LEU A O 1
ATOM 1483 N N . TRP A 1 185 ? 16.612 0.062 -4.068 1.00 86.31 185 TRP A N 1
ATOM 1484 C CA . TRP A 1 185 ? 16.717 -0.994 -5.074 1.00 86.31 185 TRP A CA 1
ATOM 1485 C C . TRP A 1 185 ? 16.034 -2.265 -4.582 1.00 86.31 185 TRP A C 1
ATOM 1487 O O . TRP A 1 185 ? 16.218 -2.666 -3.434 1.00 86.31 185 TRP A O 1
ATOM 1497 N N . ILE A 1 186 ? 15.264 -2.894 -5.463 1.00 85.69 186 ILE A N 1
ATOM 1498 C CA . ILE A 1 186 ? 14.632 -4.192 -5.256 1.00 85.69 186 ILE A CA 1
ATOM 1499 C C . ILE A 1 186 ? 15.008 -5.056 -6.455 1.00 85.69 186 ILE A C 1
ATOM 1501 O O . ILE A 1 186 ? 14.544 -4.830 -7.571 1.00 85.69 186 ILE A O 1
ATOM 1505 N N . GLU A 1 187 ? 15.877 -6.032 -6.233 1.00 85.00 187 GLU A N 1
ATOM 1506 C CA . GLU A 1 187 ? 16.348 -6.904 -7.304 1.00 85.00 187 GLU A CA 1
ATOM 1507 C C . GLU A 1 187 ? 15.351 -8.027 -7.590 1.00 85.00 187 GLU A C 1
ATOM 1509 O O . GLU A 1 187 ? 14.729 -8.582 -6.678 1.00 85.00 187 GLU A O 1
ATOM 1514 N N . LYS A 1 188 ? 15.269 -8.420 -8.863 1.00 84.69 188 LYS A N 1
ATOM 1515 C CA . LYS A 1 188 ? 14.593 -9.643 -9.317 1.00 84.69 188 LYS A CA 1
ATOM 1516 C C . LYS A 1 188 ? 13.143 -9.784 -8.841 1.00 84.69 188 LYS A C 1
ATOM 1518 O O . LYS A 1 188 ? 12.714 -10.869 -8.442 1.00 84.69 188 LYS A O 1
ATOM 1523 N N . VAL A 1 189 ? 12.371 -8.707 -8.927 1.00 85.06 189 VAL A N 1
ATOM 1524 C CA . VAL A 1 189 ? 10.926 -8.721 -8.690 1.00 85.06 189 VAL A CA 1
ATOM 1525 C C . VAL A 1 189 ? 10.249 -9.567 -9.779 1.00 85.06 189 VAL A C 1
ATOM 1527 O O . VAL A 1 189 ? 10.346 -9.219 -10.961 1.00 85.06 189 VAL A O 1
ATOM 1530 N N . PRO A 1 190 ? 9.563 -10.673 -9.429 1.00 83.94 190 PRO A N 1
ATOM 1531 C CA . PRO A 1 190 ? 8.813 -11.455 -10.401 1.00 83.94 190 PRO A CA 1
ATOM 1532 C C . PRO A 1 190 ? 7.485 -10.761 -10.711 1.00 83.94 190 PRO A C 1
ATOM 1534 O O . PRO A 1 190 ? 6.637 -10.613 -9.830 1.00 83.94 190 PRO A O 1
ATOM 1537 N N . LEU A 1 191 ? 7.304 -10.373 -11.970 1.00 83.12 191 LEU A N 1
ATOM 1538 C CA . LEU A 1 191 ? 6.076 -9.817 -12.537 1.00 83.12 191 LEU A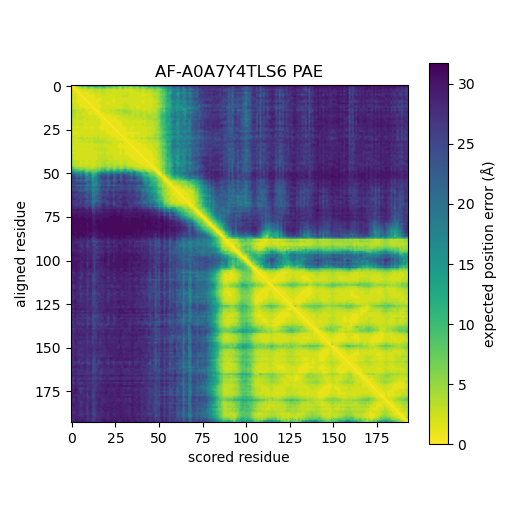 CA 1
ATOM 1539 C C . LEU A 1 191 ? 5.297 -10.890 -13.317 1.00 83.12 191 LEU A C 1
ATOM 1541 O O . LEU A 1 191 ? 4.877 -10.670 -14.448 1.00 83.12 191 LEU A O 1
ATOM 1545 N N . GLN A 1 192 ? 5.186 -12.087 -12.751 1.00 78.31 192 GLN A N 1
ATOM 1546 C CA . GLN A 1 192 ? 4.552 -13.260 -13.358 1.00 78.31 192 GLN A CA 1
ATOM 1547 C C . GLN A 1 192 ? 4.019 -14.176 -12.252 1.00 78.31 192 GLN A C 1
ATOM 1549 O O . GLN A 1 192 ? 4.564 -14.123 -11.147 1.00 78.31 192 GLN A O 1
ATOM 1554 N N . ASN A 1 193 ? 3.006 -14.995 -12.562 1.00 63.91 193 ASN A N 1
ATOM 1555 C CA . ASN A 1 193 ? 2.521 -16.079 -11.688 1.00 63.91 193 ASN A CA 1
ATOM 1556 C C . ASN A 1 193 ? 3.582 -17.164 -11.448 1.00 63.91 193 ASN A C 1
ATOM 1558 O O . ASN A 1 193 ? 4.408 -17.413 -12.360 1.00 63.91 193 ASN A O 1
#

Nearest PDB structures (foldseek):
  8bl6-assembly1_A  TM=7.149E-01  e=7.215E-02  synthetic construct
  8bl3-assembly1_A  TM=6.364E-01  e=8.543E-02  Escherichia coli
  8iq0-assembly2_D  TM=5.658E-01  e=3.123E-01  Bos taurus
  8iq0-assembly6_K  TM=5.684E-01  e=8.140E-01  Bos taurus
  1sda-assembly2_G  TM=5.644E-01  e=6.874E-01  Bos taurus

Radius of gyration: 27.6 Å; Cα contacts (8 Å, |Δi|>4): 263; chains: 1; bounding box: 69×42×62 Å

Solvent-accessible surface area (backbone atoms only — not comparable to full-atom values): 11416 Å² total; per-residue (Å²): 133,87,76,82,57,70,67,62,56,49,35,53,76,72,66,71,54,54,76,65,60,48,50,56,50,51,57,47,34,76,75,30,70,70,53,35,53,54,48,51,56,48,50,55,54,49,57,70,69,53,67,86,78,67,70,80,75,49,66,69,57,56,51,49,54,50,46,64,76,64,55,67,80,76,83,74,89,71,91,68,86,90,68,90,71,78,79,39,81,78,44,48,56,82,79,46,58,90,87,52,91,64,64,65,94,49,43,42,45,34,30,34,41,54,99,84,33,38,36,44,38,36,40,38,60,52,93,72,29,23,37,44,35,36,34,38,35,74,56,48,86,80,18,34,41,35,39,35,66,95,60,76,50,76,38,65,30,41,95,72,14,38,40,64,53,70,82,36,73,49,44,62,27,34,37,39,38,42,48,94,93,46,73,47,68,43,73,66,45,70,51,60,137

Secondary structure (DSSP, 8-state):
-PPPPHHHHHHHHTT-S-HHHHHHHHHHHHH-HHHHHHHHHHHHHHHHH--TT-----HHHHHHHHHHHH---------PPP-S----EEEEGGGS-TTS----TTEEEEEEEETTEEEEEEEEEETTEEEEEEEEES--TT-EEEEESSSEEEEE--TTSEEEPPPEESSEEEEEEEETTEEEEEEEEE---

Sequence (193 aa):
MKHIEFERLVEKFERRLSDQENGEIDAHIAECSDCGIKSAKLADFFAYSDIKDLERVPQAVTAGILNIYQRRPVRTDIAVPQTGGHDFLIFDDWQMAVNERYSGLDTRQMLYRFKGYDIDLRIELISDQCRLTGQLFPESIGATAEISSNQTQTTTLNKFGEFAFDLVPQGVYDFRISVGKEDLWIEKVPLQN

Mean predicted aligned error: 17.13 Å

pLDDT: mean 80.91, std 17.0, range [32.5, 96.62]

Foldseek 3Di:
DDADDLVLLVCVLVVNDDPVSNVVLVVVLVVDVVSVVSSVVVVVVSVVVPPVPPPDDPVVNVVVVVCVVVCPDPPPPPDDPDDDDDDDFPDKLVVDDPPPPRPDPFKIWIWGDDPHKIKIWMWGHDPQWIKIKIFIPPAAAFKKKWKDDPDIDIDTQDRNRIDIDDIGGFDFIWIWIDHPPDIRIDGGDGNDD